Protein AF-0000000075747243 (afdb_homodimer)

Sequence (278 aa):
MHIRANFDRCTGCRLCQFACAERACSGYNPRHSLLRIQNSTEHLYNFPIVCNHCLNAYCQNVCPARAISRDEQTGAVVIDENRCISCGLCAQYCPLGVIIRHPESDKYAKCDLCGGHPLCVQACPTGALEIAYTGGDHAMHIRANFDRCTGCRLCQFACAERACSGYNPRHSLLRIQNSTEHLYNFPIVCNHCLNAYCQNVCPARAISRDEQTGAVVIDENRCISCGLCAQYCPLGVIIRHPESDKYAKCDLCGGHPLCVQACPTGALEIAYTGGDHA

Secondary structure (DSSP, 8-state):
-EEEE-GGG-----HHHHHHHHHHHSS--GGG-SSEEEEETTTTEEEEE-----SS-HHHHT-TT--EEE-TTT--EEE-TTT-----HHHHH-TT---EE-TTT--EE---GGGG--HHHHH-SS--EEEEEEGGGG-/-EEEE-GGG-----HHHHHHHHHHHSS--GGG-SSEEEEETTTTEEEEE-----SS-HHHHT-TT--EEE-TTT--EEE-TTT-----HHHHH-TT---EE-TTT--EE---GGGG--HHHHH-SS--EEEEEEGGGG-

Nearest PDB structures (foldseek):
  8c0z-assembly1_F  TM=9.335E-01  e=2.394E-14  Aromatoleum aromaticum
  6x1o-assembly1_D  TM=8.811E-01  e=5.230E-11  Pyrococcus furiosus COM1
  3egw-assembly1_B  TM=9.090E-01  e=8.996E-06  Escherichia coli K-12
  3ir5-assembly1_B  TM=9.074E-01  e=1.330E-05  Escherichia coli K-12
  2ivf-assembly1_B  TM=7.481E-01  e=1.193E-06  Aromatoleum aromaticum EbN1

InterPro domains:
  IPR017896 4Fe-4S ferredoxin-type, iron-sulphur binding domain [PF13247] (45-131)
  IPR017896 4Fe-4S ferredoxin-type, iron-sulphur binding domain [PS51379] (1-31)
  IPR017896 4Fe-4S ferredoxin-type, iron-sulphur binding domain [PS51379] (41-73)
  IPR017896 4Fe-4S ferredoxin-type, iron-sulphur binding domain [PS51379] (75-104)
  IPR017896 4Fe-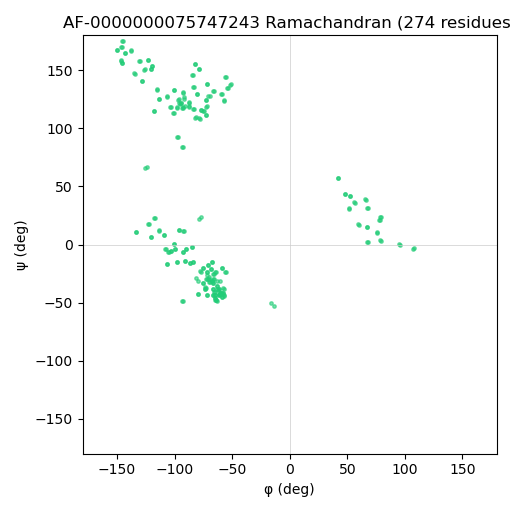4S ferredoxin-type, iron-sulphur binding domain [PS51379] (106-134)
  IPR017900 4Fe-4S ferredoxin, iron-sulphur binding, conserved site [PS00198] (84-95)
  IPR050954 Electron transfer iron-sulfur cluster-binding protein [PTHR43177] (6-132)

Solvent-accessible surface area (backbone atoms only — not comparable to full-atom values): 15293 Å² total; per-residue (Å²): 93,46,71,42,65,39,37,68,45,37,82,67,80,51,49,29,24,30,46,31,2,33,71,71,63,72,38,70,49,47,85,54,21,34,36,47,74,47,74,37,81,91,68,72,41,25,36,64,46,63,62,74,52,48,92,60,37,53,36,42,73,58,34,87,64,64,22,41,46,66,39,87,88,50,54,31,46,32,66,40,67,88,45,47,79,54,80,55,54,34,39,72,56,34,88,81,62,34,45,42,70,36,85,83,81,53,34,59,44,51,48,46,48,62,85,74,59,40,51,32,39,73,49,32,88,66,57,19,36,38,59,26,36,53,64,81,63,76,113,93,46,70,43,64,38,37,67,46,38,81,66,79,53,50,30,25,30,46,30,3,32,72,70,64,71,37,68,49,46,86,54,18,35,36,46,73,47,76,37,80,91,68,72,41,25,36,63,47,63,61,76,52,47,92,62,36,52,35,42,74,56,34,87,64,63,24,41,46,66,39,86,88,48,55,30,47,31,66,40,66,91,46,48,79,53,81,55,52,33,38,73,58,33,86,80,62,36,46,40,67,36,86,85,80,54,34,57,45,51,48,46,50,61,84,73,59,40,50,32,39,72,49,32,89,66,57,19,35,39,60,27,34,54,65,82,62,78,112

Radius of gyration: 19.51 Å; Cα contacts (8 Å, |Δi|>4): 605; chains: 2; bounding box: 38×58×42 Å

Foldseek 3Di:
DDKDFQFVQDPQPLLLLQQQQCVQAVGRPSVSHLKDWDADPVVRIITIQADPLDPPQQLCVVQPLNQWDADPPQRHTFGNQVSFPLPCSSQVPDPSNRWDQHPPSRGIGHDRCVSVPRVSCVRDPRNSMDDDDDPVPPD/DDKDFQFVQDPQPLLLLQQQQCVQAVGRPSVSHLKDWDADPVVRIITIQADPLDPPQQLCVVQPLNQWDADPPQRHTFGNQVSFPLPCRSQVPDPSNRWDQHPPSRGIGHDRCVSVPRRSCVRDPRNSMDDDDDPVPPD

Organism: Desulfohalobium retbaense (strain ATCC 49708 / DSM 5692 / JCM 16813 / HR100) (NCBI:txid485915)

Structure (mmCIF, N/CA/C/O backbone):
data_AF-0000000075747243-model_v1
#
loop_
_entity.id
_entity.type
_entity.pdbx_description
1 polymer '4Fe-4S ferredoxin iron-sulfur binding domain protein'
#
loop_
_atom_site.group_PDB
_atom_site.id
_atom_site.type_symbol
_atom_site.label_atom_id
_atom_site.label_alt_id
_atom_site.label_comp_id
_atom_site.label_asym_id
_atom_site.label_entity_id
_atom_site.label_seq_id
_atom_site.pdbx_PDB_ins_code
_atom_site.Cartn_x
_atom_site.Cartn_y
_atom_site.Cartn_z
_atom_site.occupancy
_atom_site.B_iso_or_equiv
_atom_site.auth_seq_id
_atom_site.auth_comp_id
_atom_site.auth_asym_id
_atom_site.auth_atom_id
_atom_site.pdbx_PDB_model_num
ATOM 1 N N . MET A 1 1 ? -5.988 -11.375 6.055 1 90.75 1 MET A N 1
ATOM 2 C CA . MET A 1 1 ? -4.586 -11.141 6.387 1 90.75 1 MET A CA 1
ATOM 3 C C . MET A 1 1 ? -3.814 -10.648 5.168 1 90.75 1 MET A C 1
ATOM 5 O O . MET A 1 1 ? -4.031 -11.133 4.055 1 90.75 1 MET A O 1
ATOM 9 N N . HIS A 1 2 ? -3 -9.625 5.305 1 94.12 2 HIS A N 1
ATOM 10 C CA . HIS A 1 2 ? -2.135 -9.141 4.234 1 94.12 2 HIS A CA 1
ATOM 11 C C . HIS A 1 2 ? -0.859 -8.523 4.797 1 94.12 2 HIS A C 1
ATOM 13 O O . HIS A 1 2 ? -0.712 -8.383 6.012 1 94.12 2 HIS A O 1
ATOM 19 N N . ILE A 1 3 ? 0.085 -8.305 3.896 1 96.44 3 ILE A N 1
ATOM 20 C CA . ILE A 1 3 ? 1.318 -7.637 4.297 1 96.44 3 ILE A CA 1
ATOM 21 C C . ILE A 1 3 ? 1.208 -6.141 4.016 1 96.44 3 ILE A C 1
ATOM 23 O O . ILE A 1 3 ? 0.861 -5.734 2.904 1 96.44 3 ILE A O 1
ATOM 27 N N . ARG A 1 4 ? 1.368 -5.418 5.02 1 96.44 4 ARG A N 1
ATOM 28 C CA . ARG A 1 4 ? 1.448 -3.969 4.891 1 96.44 4 ARG A CA 1
ATOM 29 C C . ARG A 1 4 ? 2.896 -3.51 4.75 1 96.44 4 ARG A C 1
ATOM 31 O O . ARG A 1 4 ? 3.768 -3.951 5.504 1 96.44 4 ARG A O 1
ATOM 38 N N . ALA A 1 5 ? 3.17 -2.65 3.738 1 96.19 5 ALA A N 1
ATOM 39 C CA . ALA A 1 5 ? 4.492 -2.07 3.533 1 96.19 5 ALA A CA 1
ATOM 40 C C . ALA A 1 5 ? 4.574 -0.665 4.121 1 96.19 5 ALA A C 1
ATOM 42 O O . ALA A 1 5 ? 3.76 0.2 3.787 1 96.19 5 ALA A O 1
ATOM 43 N N . ASN A 1 6 ? 5.43 -0.501 5.059 1 94.69 6 ASN A N 1
ATOM 44 C CA . ASN A 1 6 ? 5.785 0.81 5.59 1 94.69 6 ASN A CA 1
ATOM 45 C C . ASN A 1 6 ? 7.07 1.338 4.957 1 94.69 6 ASN A C 1
ATOM 47 O O . ASN A 1 6 ? 8.164 1.103 5.477 1 94.69 6 ASN A O 1
ATOM 51 N N . PHE A 1 7 ? 6.898 2.078 3.916 1 93.88 7 PHE A N 1
ATOM 52 C CA . PHE A 1 7 ? 8.055 2.479 3.115 1 93.88 7 PHE A CA 1
ATOM 53 C C . PHE A 1 7 ? 8.969 3.406 3.908 1 93.88 7 PHE A C 1
ATOM 55 O O . PHE A 1 7 ? 10.172 3.453 3.662 1 93.88 7 PHE A O 1
ATOM 62 N N . ASP A 1 8 ? 8.453 4.086 4.859 1 93.38 8 ASP A N 1
ATOM 63 C CA . ASP A 1 8 ? 9.227 5.035 5.648 1 93.38 8 ASP A CA 1
ATOM 64 C C . ASP A 1 8 ? 10.273 4.316 6.5 1 93.38 8 ASP A C 1
ATOM 66 O O . ASP A 1 8 ? 11.219 4.938 6.992 1 93.38 8 ASP A O 1
ATOM 70 N N . ARG A 1 9 ? 10.141 2.998 6.648 1 94.62 9 ARG A N 1
ATOM 71 C CA . ARG A 1 9 ? 11.062 2.221 7.469 1 94.62 9 ARG A CA 1
ATOM 72 C C . ARG A 1 9 ? 11.977 1.36 6.605 1 94.62 9 ARG A C 1
ATOM 74 O O . ARG A 1 9 ? 12.891 0.709 7.113 1 94.62 9 ARG A O 1
ATOM 81 N N . CYS A 1 10 ? 11.766 1.373 5.336 1 96.44 10 CYS A N 1
ATOM 82 C CA . CYS A 1 10 ? 12.531 0.515 4.445 1 96.44 10 CYS A CA 1
ATOM 83 C C . CYS A 1 10 ? 13.898 1.129 4.137 1 96.44 10 CYS A C 1
ATOM 85 O O . CYS A 1 10 ? 13.984 2.295 3.75 1 96.44 10 CYS A O 1
ATOM 87 N N . THR A 1 11 ? 14.906 0.376 4.293 1 94.94 11 THR A N 1
ATOM 88 C CA . THR A 1 11 ? 16.25 0.869 4.004 1 94.94 11 THR A CA 1
ATOM 89 C C . THR A 1 11 ? 16.75 0.322 2.672 1 94.94 11 THR A C 1
ATOM 91 O O . THR A 1 11 ? 17.812 0.723 2.191 1 94.94 11 THR A O 1
ATOM 94 N N . GLY A 1 12 ? 16.016 -0.527 2.107 1 95.56 12 GLY A N 1
ATOM 95 C CA . GLY A 1 12 ? 16.438 -1.122 0.85 1 95.56 12 GLY A CA 1
ATOM 96 C C . GLY A 1 12 ? 17.484 -2.211 1.024 1 95.56 12 GLY A C 1
ATOM 97 O O . GLY A 1 12 ? 18.156 -2.598 0.064 1 95.56 12 GLY A O 1
ATOM 98 N N . CYS A 1 13 ? 17.609 -2.797 2.129 1 95.69 13 CYS A N 1
ATOM 99 C CA . CYS A 1 13 ? 18.672 -3.736 2.438 1 95.69 13 CYS A CA 1
ATOM 100 C C . CYS A 1 13 ? 18.438 -5.082 1.764 1 95.69 13 CYS A C 1
ATOM 102 O O . CYS A 1 13 ? 19.344 -5.918 1.693 1 95.69 13 CYS A O 1
ATOM 104 N N . ARG A 1 14 ? 17.188 -5.402 1.363 1 96.94 14 ARG A N 1
ATOM 105 C CA . ARG A 1 14 ? 16.797 -6.531 0.53 1 96.94 14 ARG A CA 1
ATOM 106 C C . ARG A 1 14 ? 16.812 -7.832 1.326 1 96.94 14 ARG A C 1
ATOM 108 O O . ARG A 1 14 ? 16.688 -8.922 0.755 1 96.94 14 ARG A O 1
ATOM 115 N N . LEU A 1 15 ? 16.969 -7.766 2.67 1 97.56 15 LEU A N 1
ATOM 116 C CA . LEU A 1 15 ? 16.906 -8.984 3.467 1 97.56 15 LEU A CA 1
ATOM 117 C C . LEU A 1 15 ? 15.578 -9.711 3.254 1 97.56 15 LEU A C 1
ATOM 119 O O . LEU A 1 15 ? 15.531 -10.945 3.23 1 97.56 15 LEU A O 1
ATOM 123 N N . CYS A 1 16 ? 14.516 -8.953 3.127 1 98.19 16 CYS A N 1
ATOM 124 C CA . CYS A 1 16 ? 13.203 -9.539 2.863 1 98.19 16 CYS A CA 1
ATOM 125 C C . CYS A 1 16 ? 13.211 -10.328 1.561 1 98.19 16 CYS A C 1
ATOM 127 O O . CYS A 1 16 ? 12.68 -11.445 1.5 1 98.19 16 CYS A O 1
ATOM 129 N N . GLN A 1 17 ? 13.852 -9.836 0.485 1 98 17 GLN A N 1
ATOM 130 C CA . GLN A 1 17 ? 13.93 -10.531 -0.795 1 98 17 GLN A CA 1
ATOM 131 C C . GLN A 1 17 ? 14.766 -11.805 -0.676 1 98 17 GLN A C 1
ATOM 133 O O . GLN A 1 17 ? 14.438 -12.828 -1.28 1 98 17 GLN A O 1
ATOM 138 N N . PHE A 1 18 ? 15.836 -11.695 0.114 1 97.69 18 PHE A N 1
ATOM 139 C CA . PHE A 1 18 ? 16.688 -12.867 0.3 1 97.69 18 PHE A CA 1
ATOM 140 C C . PHE A 1 18 ? 15.906 -13.992 0.983 1 97.69 18 PHE A C 1
ATOM 142 O O . PHE A 1 18 ? 15.922 -15.133 0.524 1 97.69 18 PHE A O 1
ATOM 149 N N . ALA A 1 19 ? 15.219 -13.664 2.053 1 97.81 19 ALA A N 1
ATOM 150 C CA . ALA A 1 19 ? 14.445 -14.664 2.781 1 97.81 19 ALA A CA 1
ATOM 151 C C . ALA A 1 19 ? 13.359 -15.273 1.894 1 97.81 19 ALA A C 1
ATOM 153 O O . ALA A 1 19 ? 13.148 -16.484 1.913 1 97.81 19 ALA A O 1
ATOM 154 N N . CYS A 1 20 ? 12.719 -14.469 1.163 1 97.94 20 CYS A N 1
ATOM 155 C CA . CYS A 1 20 ? 11.648 -14.914 0.275 1 97.94 20 CYS A CA 1
ATOM 156 C C . CYS A 1 20 ? 12.195 -15.828 -0.813 1 97.94 20 CYS A C 1
ATOM 158 O O . CYS A 1 20 ? 11.617 -16.891 -1.085 1 97.94 20 CYS A O 1
ATOM 160 N N . ALA A 1 21 ? 13.312 -15.438 -1.453 1 97.12 21 ALA A N 1
ATOM 161 C CA . ALA A 1 21 ? 13.914 -16.234 -2.52 1 97.12 21 ALA A CA 1
ATOM 162 C C . ALA A 1 21 ? 14.344 -17.609 -2.008 1 97.12 21 ALA A C 1
ATOM 164 O O . ALA A 1 21 ? 14.172 -18.609 -2.695 1 97.12 21 ALA A O 1
ATOM 165 N N . GLU A 1 22 ? 14.938 -17.531 -0.846 1 95.5 22 GLU A N 1
ATOM 166 C CA . GLU A 1 22 ? 15.383 -18.797 -0.271 1 95.5 22 GLU A CA 1
ATOM 167 C C . GLU A 1 22 ? 14.219 -19.781 -0.118 1 95.5 22 GLU A C 1
ATOM 169 O O . GLU A 1 22 ? 14.344 -20.969 -0.434 1 95.5 22 GLU A O 1
ATOM 174 N N . ARG A 1 23 ? 13.094 -19.312 0.348 1 94.25 23 ARG A N 1
ATOM 175 C CA . ARG A 1 23 ? 11.93 -20.172 0.53 1 94.25 23 ARG A CA 1
ATOM 176 C C . ARG A 1 23 ? 11.312 -20.562 -0.81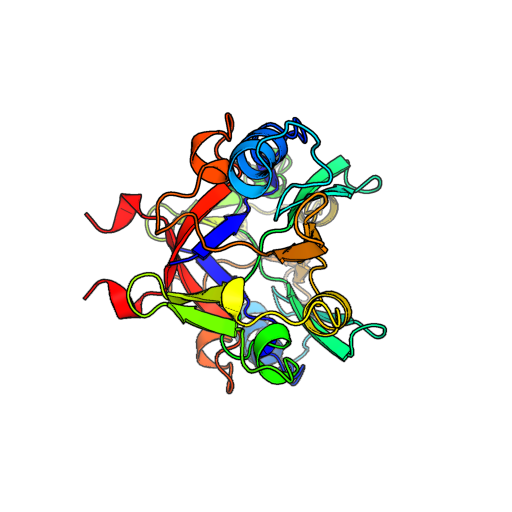2 1 94.25 23 ARG A C 1
ATOM 178 O O . ARG A 1 23 ? 10.961 -21.719 -1.035 1 94.25 23 ARG A O 1
ATOM 185 N N . ALA A 1 24 ? 11.195 -19.625 -1.707 1 92.5 24 ALA A N 1
ATOM 186 C CA . ALA A 1 24 ? 10.461 -19.797 -2.957 1 92.5 24 ALA A CA 1
ATOM 187 C C . ALA A 1 24 ? 11.242 -20.672 -3.939 1 92.5 24 ALA A C 1
ATOM 189 O O . ALA A 1 24 ? 10.664 -21.484 -4.656 1 92.5 24 ALA A O 1
ATOM 190 N N . CYS A 1 25 ? 12.562 -20.516 -3.984 1 88.62 25 CYS A N 1
ATOM 191 C CA . CYS A 1 25 ? 13.336 -21.188 -5.023 1 88.62 25 CYS A CA 1
ATOM 192 C C . CYS A 1 25 ? 14.57 -21.859 -4.43 1 88.62 25 CYS A C 1
ATOM 194 O O . CYS A 1 25 ? 15.43 -22.344 -5.168 1 88.62 25 CYS A O 1
ATOM 196 N N . SER A 1 26 ? 14.68 -21.953 -3.189 1 85.69 26 SER A N 1
ATOM 197 C CA . SER A 1 26 ? 15.828 -22.578 -2.543 1 85.69 26 SER A CA 1
ATOM 198 C C . SER A 1 26 ? 17.125 -21.92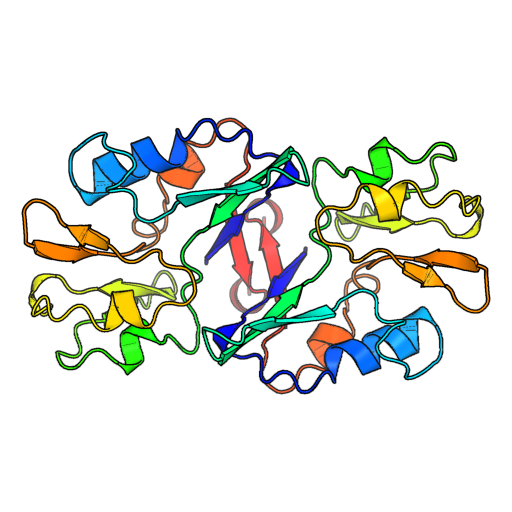2 -2.98 1 85.69 26 SER A C 1
ATOM 200 O O . SER A 1 26 ? 18.125 -22.594 -3.252 1 85.69 26 SER A O 1
ATOM 202 N N . GLY A 1 27 ? 17.188 -20.625 -3.189 1 86.88 27 GLY A N 1
ATOM 203 C CA . GLY A 1 27 ? 18.344 -19.828 -3.547 1 86.88 27 GLY A CA 1
ATOM 204 C C . GLY A 1 27 ? 18.312 -18.438 -2.924 1 86.88 27 GLY A C 1
ATOM 205 O O . GLY A 1 27 ? 17.359 -18.078 -2.248 1 86.88 27 GLY A O 1
ATOM 206 N N . TYR A 1 28 ? 19.406 -17.719 -3.148 1 86.5 28 TYR A N 1
ATOM 207 C CA . TYR A 1 28 ? 19.547 -16.422 -2.492 1 86.5 28 TYR A CA 1
ATOM 208 C C . TYR A 1 28 ? 19.516 -15.289 -3.512 1 86.5 28 TYR A C 1
ATOM 210 O O . TYR A 1 28 ? 19.922 -14.156 -3.203 1 86.5 28 TYR A O 1
ATOM 218 N N . ASN A 1 29 ? 19.12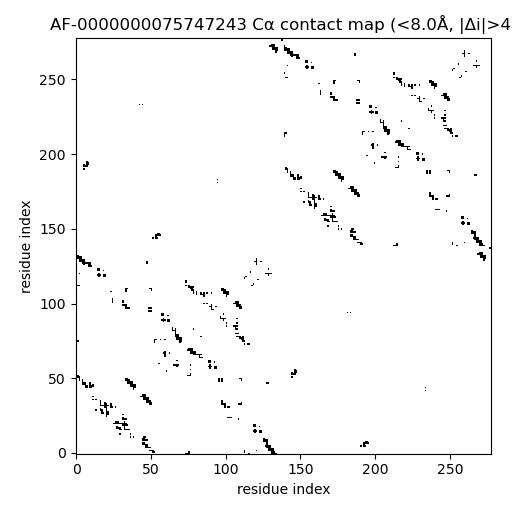5 -15.703 -4.691 1 91.56 29 ASN A N 1
ATOM 219 C CA . ASN A 1 29 ? 19.016 -14.672 -5.715 1 91.56 29 ASN A CA 1
ATOM 220 C C . ASN A 1 29 ? 17.766 -13.812 -5.512 1 91.56 29 ASN A C 1
ATOM 222 O O . ASN A 1 29 ? 16.641 -14.305 -5.645 1 91.56 29 ASN A O 1
ATOM 226 N N . PRO A 1 30 ? 17.938 -12.531 -5.219 1 91.31 30 PRO A N 1
ATOM 227 C CA . PRO A 1 30 ? 16.797 -11.656 -4.953 1 91.31 30 PRO A CA 1
ATOM 228 C C . PRO A 1 30 ? 15.82 -11.586 -6.125 1 91.31 30 PRO A C 1
ATOM 230 O O . PRO A 1 30 ? 14.641 -11.273 -5.938 1 91.31 30 PRO A O 1
ATOM 233 N N . ARG A 1 31 ? 16.281 -11.93 -7.262 1 90.56 31 ARG A N 1
ATOM 234 C CA . ARG A 1 31 ? 15.414 -11.898 -8.438 1 90.56 31 ARG A CA 1
ATOM 235 C C . ARG A 1 31 ? 14.375 -13.008 -8.391 1 90.56 31 ARG A C 1
ATOM 237 O O . ARG A 1 31 ? 13.398 -12.984 -9.141 1 90.56 31 ARG A O 1
ATOM 244 N N . HIS A 1 32 ? 14.656 -13.992 -7.535 1 94.12 32 HIS A N 1
ATOM 245 C CA . HIS A 1 32 ? 13.711 -15.102 -7.41 1 94.12 32 HIS A CA 1
ATOM 246 C C . HIS A 1 32 ? 12.766 -14.891 -6.23 1 94.12 32 HIS A C 1
ATOM 248 O O . HIS A 1 32 ? 12.055 -15.812 -5.828 1 94.12 32 HIS A O 1
ATOM 254 N N . SER A 1 33 ? 12.789 -13.641 -5.699 1 97 33 SER A N 1
ATOM 255 C CA . SER A 1 33 ? 11.867 -13.289 -4.621 1 97 33 SER A CA 1
ATOM 256 C C . SER A 1 33 ? 10.469 -12.992 -5.164 1 97 33 SER A C 1
ATOM 258 O O . SER A 1 33 ? 10.312 -12.633 -6.336 1 97 33 SER A O 1
ATOM 260 N N . LEU A 1 34 ? 9.461 -13.242 -4.328 1 97.75 34 LEU A N 1
ATOM 261 C CA . LEU A 1 34 ? 8.07 -13 -4.711 1 97.75 34 LEU A CA 1
ATOM 262 C C . LEU A 1 34 ? 7.629 -11.602 -4.293 1 97.75 34 LEU A C 1
ATOM 264 O O . LEU A 1 34 ? 6.434 -11.305 -4.25 1 97.75 34 LEU A O 1
ATOM 268 N N . LEU A 1 35 ? 8.539 -10.719 -3.881 1 98.25 35 LEU A N 1
ATOM 269 C CA . LEU A 1 35 ? 8.391 -9.281 -3.66 1 98.25 35 LEU A CA 1
ATOM 270 C C . LEU A 1 35 ? 9.602 -8.523 -4.191 1 98.25 35 LEU A C 1
ATOM 272 O O . LEU A 1 35 ? 10.617 -9.133 -4.523 1 98.25 35 LEU A O 1
ATOM 276 N N . ARG A 1 36 ? 9.453 -7.176 -4.293 1 97.19 36 ARG A N 1
ATOM 277 C CA . ARG A 1 36 ? 10.586 -6.379 -4.766 1 97.19 36 ARG A CA 1
ATOM 278 C C . ARG A 1 36 ? 10.625 -5.02 -4.074 1 97.19 36 ARG A C 1
ATOM 280 O O . ARG A 1 36 ? 9.617 -4.566 -3.527 1 97.19 36 ARG A O 1
ATOM 287 N N . ILE A 1 37 ? 11.805 -4.516 -4.082 1 96.62 37 ILE A N 1
ATOM 288 C CA . ILE A 1 37 ? 11.992 -3.16 -3.57 1 96.62 37 ILE A CA 1
ATOM 289 C C . ILE A 1 37 ? 12.156 -2.188 -4.734 1 96.62 37 ILE A C 1
ATOM 291 O O . ILE A 1 37 ? 13.031 -2.377 -5.59 1 96.62 37 ILE A O 1
ATOM 295 N N . GLN A 1 38 ? 11.211 -1.256 -4.789 1 94.31 38 GLN A N 1
ATOM 296 C CA . GLN A 1 38 ? 11.336 -0.195 -5.781 1 94.31 38 GLN A CA 1
ATOM 297 C C . GLN A 1 38 ? 12.039 1.026 -5.203 1 94.31 38 GLN A C 1
ATOM 299 O O . GLN A 1 38 ? 11.57 1.619 -4.23 1 94.31 38 GLN A O 1
ATOM 304 N N . ASN A 1 39 ? 13.133 1.316 -5.766 1 90 39 ASN A N 1
ATOM 305 C CA . ASN A 1 39 ? 13.906 2.471 -5.328 1 90 39 ASN A CA 1
ATOM 306 C C . ASN A 1 39 ? 13.469 3.748 -6.035 1 90 39 ASN A C 1
ATOM 308 O O . ASN A 1 39 ? 13.219 3.738 -7.238 1 90 39 ASN A O 1
ATOM 312 N N . SER A 1 40 ? 13.055 4.738 -5.203 1 82.31 40 SER A N 1
ATOM 313 C CA . SER A 1 40 ? 12.75 6.039 -5.793 1 82.31 40 SER A CA 1
ATOM 314 C C . SER A 1 40 ? 13.953 6.98 -5.695 1 82.31 40 SER A C 1
ATOM 316 O O . SER A 1 40 ? 14.469 7.227 -4.605 1 82.31 40 SER A O 1
ATOM 318 N N . THR A 1 41 ? 14.453 7.457 -6.852 1 71 41 THR A N 1
ATOM 319 C CA . THR A 1 41 ? 15.57 8.398 -6.875 1 71 41 THR A CA 1
ATOM 320 C C . THR A 1 41 ? 15.117 9.781 -6.418 1 71 41 THR A C 1
ATOM 322 O O . THR A 1 41 ? 15.844 10.484 -5.711 1 71 41 THR A O 1
ATOM 325 N N . GLU A 1 42 ? 13.953 10.117 -6.797 1 70 42 GLU A N 1
ATOM 326 C CA . GLU A 1 42 ? 13.461 11.469 -6.562 1 70 42 GLU A CA 1
ATOM 327 C C . GLU A 1 42 ? 13.195 11.711 -5.078 1 70 42 GLU A C 1
ATOM 329 O O . GLU A 1 42 ? 13.469 12.797 -4.562 1 70 42 GLU A O 1
ATOM 334 N N . HIS A 1 43 ? 12.844 10.633 -4.406 1 68.81 43 HIS A N 1
ATOM 335 C CA . HIS A 1 43 ? 12.422 10.867 -3.029 1 68.81 43 HIS A CA 1
ATOM 336 C C . HIS A 1 43 ? 13.305 10.102 -2.045 1 68.81 43 HIS A C 1
ATOM 338 O O . HIS A 1 43 ? 13.078 10.156 -0.834 1 68.81 43 HIS A O 1
ATOM 344 N N . LEU A 1 44 ? 14.336 9.492 -2.59 1 77.06 44 LEU A N 1
ATOM 345 C CA . LEU A 1 44 ? 15.32 8.766 -1.795 1 77.06 44 LEU A CA 1
ATOM 346 C C . LEU A 1 44 ? 14.641 7.773 -0.858 1 77.06 44 LEU A C 1
ATOM 348 O O . LEU A 1 44 ? 15.008 7.676 0.316 1 77.06 44 LEU A O 1
ATOM 352 N N . TYR A 1 45 ? 13.555 7.285 -1.278 1 86.06 45 TYR A N 1
ATOM 353 C CA . TYR A 1 45 ? 12.945 6.262 -0.438 1 86.06 45 TYR A CA 1
ATOM 354 C C . TYR A 1 45 ? 12.82 4.941 -1.19 1 86.06 45 TYR A C 1
ATOM 356 O O . TYR A 1 45 ? 12.977 4.902 -2.414 1 86.06 45 TYR A O 1
ATOM 364 N N . ASN A 1 46 ? 12.805 3.842 -0.421 1 93.62 46 ASN A N 1
ATOM 365 C CA . ASN A 1 46 ? 12.562 2.486 -0.903 1 93.62 46 ASN A CA 1
ATOM 366 C C . ASN A 1 46 ? 11.133 2.043 -0.628 1 93.62 46 ASN A C 1
ATOM 368 O O . ASN A 1 46 ? 10.578 2.33 0.437 1 93.62 46 ASN A O 1
ATOM 372 N N . PHE A 1 47 ? 10.578 1.5 -1.644 1 94.25 47 PHE A N 1
ATOM 373 C CA . PHE A 1 47 ? 9.203 1.021 -1.503 1 94.25 47 PHE A CA 1
ATOM 374 C C . PHE A 1 47 ? 9.133 -0.484 -1.729 1 94.25 47 PHE A C 1
ATOM 376 O O . PHE A 1 47 ? 9.32 -0.959 -2.85 1 94.25 47 PHE A O 1
ATOM 383 N N . PRO A 1 48 ? 8.766 -1.219 -0.66 1 96.88 48 PRO A N 1
ATOM 384 C CA . PRO A 1 48 ? 8.516 -2.643 -0.888 1 96.88 48 PRO A CA 1
ATOM 385 C C . PRO A 1 48 ? 7.211 -2.898 -1.638 1 96.88 48 PRO A C 1
ATOM 387 O O . PRO A 1 48 ? 6.16 -2.375 -1.253 1 96.88 48 PRO A O 1
ATOM 390 N N . ILE A 1 49 ? 7.277 -3.58 -2.719 1 97.31 49 ILE A N 1
ATOM 391 C CA . ILE A 1 49 ? 6.105 -4.008 -3.479 1 97.31 49 ILE A CA 1
ATOM 392 C C . ILE A 1 49 ? 5.805 -5.473 -3.182 1 97.31 49 ILE A C 1
ATOM 394 O O . ILE A 1 49 ? 6.613 -6.355 -3.482 1 97.31 49 ILE A O 1
ATOM 398 N N . VAL A 1 50 ? 4.703 -5.68 -2.545 1 98.06 50 VAL A N 1
ATOM 399 C CA . VAL A 1 50 ? 4.277 -7.02 -2.154 1 98.06 50 VAL A CA 1
ATOM 400 C C . VAL A 1 50 ? 2.926 -7.336 -2.789 1 98.06 50 VAL A C 1
ATOM 402 O O . VAL A 1 50 ? 2.168 -6.43 -3.141 1 98.06 50 VAL A O 1
ATOM 405 N N . CYS A 1 51 ? 2.709 -8.617 -3.021 1 98.12 51 CYS A N 1
ATOM 406 C CA . CYS A 1 51 ? 1.414 -9.047 -3.537 1 98.12 51 CYS A CA 1
ATOM 407 C C . CYS A 1 51 ? 0.278 -8.492 -2.684 1 98.12 51 CYS A C 1
ATOM 409 O O . CYS A 1 51 ? 0.36 -8.5 -1.454 1 98.12 51 CYS A O 1
ATOM 411 N N . ASN A 1 52 ? -0.73 -8.047 -3.332 1 95.75 52 ASN A N 1
ATOM 412 C CA . ASN A 1 52 ? -1.878 -7.449 -2.656 1 95.75 52 ASN A CA 1
ATOM 413 C C . ASN A 1 52 ? -2.967 -8.484 -2.383 1 95.75 52 ASN A C 1
ATOM 415 O O . ASN A 1 52 ? -3.945 -8.188 -1.69 1 95.75 52 ASN A O 1
ATOM 419 N N . HIS A 1 53 ? -2.805 -9.672 -2.871 1 97.19 53 HIS A N 1
ATOM 420 C CA . HIS A 1 53 ? -3.855 -10.68 -2.762 1 97.19 53 HIS A CA 1
ATOM 421 C C . HIS A 1 53 ? -5.227 -10.078 -3.043 1 97.19 53 HIS A C 1
ATOM 423 O O . HIS A 1 53 ? -6.152 -10.227 -2.238 1 97.19 53 HIS A O 1
ATOM 429 N N . CYS A 1 54 ? -5.328 -9.5 -4.211 1 95.5 54 CYS A N 1
ATOM 430 C CA . CYS A 1 54 ? -6.477 -8.695 -4.609 1 95.5 54 CYS A CA 1
ATOM 431 C C . CYS A 1 54 ? -7.773 -9.484 -4.477 1 95.5 54 CYS A C 1
ATOM 433 O O . CYS A 1 54 ? -7.797 -10.688 -4.719 1 95.5 54 CYS A O 1
ATOM 435 N N . LEU A 1 55 ? -8.852 -8.758 -4.07 1 91.88 55 LEU A N 1
ATOM 436 C CA . LEU A 1 55 ? -10.172 -9.383 -4.051 1 91.88 55 LEU A CA 1
ATOM 437 C C . LEU A 1 55 ? -10.617 -9.758 -5.461 1 91.88 55 LEU A C 1
ATOM 439 O O . LEU A 1 55 ? -11.148 -10.844 -5.684 1 91.88 55 LEU A O 1
ATOM 443 N N . ASN A 1 56 ? -10.477 -8.836 -6.371 1 93.19 56 ASN A N 1
ATOM 444 C CA . ASN A 1 56 ? -10.578 -9.125 -7.801 1 93.19 56 ASN A CA 1
ATOM 445 C C . ASN A 1 56 ? -9.211 -9.414 -8.406 1 93.19 56 ASN A C 1
ATOM 447 O O . ASN A 1 56 ? -8.609 -8.547 -9.039 1 93.19 56 ASN A O 1
ATOM 451 N N . ALA A 1 57 ? -8.766 -10.656 -8.281 1 96.38 57 ALA A N 1
ATOM 452 C CA . ALA A 1 57 ? -7.398 -11.023 -8.633 1 96.38 57 ALA A CA 1
ATOM 453 C C . ALA A 1 57 ? -7.266 -11.25 -10.141 1 96.38 57 ALA A C 1
ATOM 455 O O . ALA A 1 57 ? -7.73 -12.273 -10.664 1 96.38 57 ALA A O 1
ATOM 456 N N . TYR A 1 58 ? -6.582 -10.352 -10.836 1 95.12 58 TYR A N 1
ATOM 457 C CA . TYR A 1 58 ? -6.375 -10.453 -12.281 1 95.12 58 TYR A CA 1
ATOM 458 C C . TYR A 1 58 ? -5.68 -11.766 -12.633 1 95.12 58 TYR A C 1
ATOM 460 O O . TYR A 1 58 ? -6.059 -12.438 -13.594 1 95.12 58 TYR A O 1
ATOM 468 N N . CYS A 1 59 ? -4.688 -12.102 -11.805 1 98 59 CYS A N 1
ATOM 469 C CA . CYS A 1 59 ? -3.928 -13.312 -12.062 1 98 59 CYS A CA 1
ATOM 470 C C . CYS A 1 59 ? -4.832 -14.539 -12.031 1 98 59 CYS A C 1
ATOM 472 O O . CYS A 1 59 ? -4.68 -15.453 -12.852 1 98 59 CYS A O 1
ATOM 474 N N . GLN A 1 60 ? -5.719 -14.602 -11.125 1 98.31 60 GLN A N 1
ATOM 475 C CA . GLN A 1 60 ? -6.672 -15.703 -11.047 1 98.31 60 GLN A CA 1
ATOM 476 C C . GLN A 1 60 ? -7.621 -15.695 -12.242 1 98.31 60 GLN A C 1
ATOM 478 O O . GLN A 1 60 ? -7.867 -16.734 -12.852 1 98.31 60 GLN A O 1
ATOM 483 N N . ASN A 1 61 ? -8.109 -14.484 -12.594 1 97.56 61 ASN A N 1
ATOM 484 C CA . ASN A 1 61 ? -9.125 -14.336 -13.625 1 97.56 61 ASN A CA 1
ATOM 485 C C . ASN A 1 61 ? -8.602 -14.75 -14.992 1 97.56 61 ASN A C 1
ATOM 487 O O . ASN A 1 61 ? -9.352 -15.281 -15.82 1 97.56 61 ASN A O 1
ATOM 491 N N . VAL A 1 62 ? -7.328 -14.594 -15.211 1 98.12 62 VAL A N 1
ATOM 492 C CA . VAL A 1 62 ? -6.816 -14.789 -16.562 1 98.12 62 VAL A CA 1
ATOM 493 C C . VAL A 1 62 ? -6.191 -16.172 -16.688 1 98.12 62 VAL A C 1
ATOM 495 O O . VAL A 1 62 ? -5.73 -16.562 -17.766 1 98.12 62 VAL A O 1
ATOM 498 N N . CYS A 1 63 ? -6.133 -16.922 -15.617 1 98.62 63 CYS A N 1
ATOM 499 C CA . CYS A 1 63 ? -5.461 -18.219 -15.641 1 98.62 63 CYS A CA 1
ATOM 500 C C . CYS A 1 63 ? -6.289 -19.25 -16.406 1 98.62 63 CYS A C 1
ATOM 502 O O . CYS A 1 63 ? -7.344 -19.672 -15.938 1 98.62 63 CYS A O 1
ATOM 504 N N . PRO A 1 64 ? -5.816 -19.672 -17.547 1 98.56 64 PRO A N 1
ATOM 505 C CA . PRO A 1 64 ? -6.613 -20.609 -18.328 1 98.56 64 PRO A CA 1
ATOM 506 C C . PRO A 1 64 ? -6.66 -22 -17.703 1 98.56 64 PRO A C 1
ATOM 508 O O . PRO A 1 64 ? -7.586 -22.781 -17.969 1 98.56 64 PRO A O 1
ATOM 511 N N . ALA A 1 65 ? -5.656 -22.406 -16.922 1 98.56 65 ALA A N 1
ATOM 512 C CA . ALA A 1 65 ? -5.578 -23.719 -16.297 1 98.56 65 ALA A CA 1
ATOM 513 C C . ALA A 1 65 ? -6.328 -23.75 -14.977 1 98.56 65 ALA A C 1
ATOM 515 O O . ALA A 1 65 ? -6.363 -24.781 -14.289 1 98.56 65 ALA A O 1
ATOM 516 N N . ARG A 1 66 ? -6.898 -22.578 -14.555 1 98.56 66 ARG A N 1
ATOM 517 C CA . ARG A 1 66 ? -7.578 -22.453 -13.266 1 98.56 66 ARG A CA 1
ATOM 518 C C . ARG A 1 66 ? -6.684 -22.938 -12.125 1 98.56 66 ARG A C 1
ATOM 520 O O . ARG A 1 66 ? -7.133 -23.688 -11.25 1 98.56 66 ARG A O 1
ATOM 527 N N . ALA A 1 67 ? -5.418 -22.562 -12.227 1 98.75 67 ALA A N 1
ATOM 528 C CA . ALA A 1 67 ? -4.414 -23.016 -11.258 1 98.75 67 ALA A CA 1
ATOM 529 C C . ALA A 1 67 ? -4.32 -22.047 -10.086 1 98.75 67 ALA A C 1
ATOM 531 O O . ALA A 1 67 ? -3.541 -22.266 -9.148 1 98.75 67 ALA A O 1
ATOM 532 N N . ILE A 1 68 ? -5.02 -20.922 -10.055 1 98.81 68 ILE A N 1
ATOM 533 C CA . ILE A 1 68 ? -4.934 -19.891 -9.031 1 98.81 68 ILE A CA 1
ATOM 534 C C . ILE A 1 68 ? -6.25 -19.828 -8.258 1 98.81 68 ILE A C 1
ATOM 536 O O . ILE A 1 68 ? -7.328 -19.781 -8.852 1 98.81 68 ILE A O 1
ATOM 540 N N . 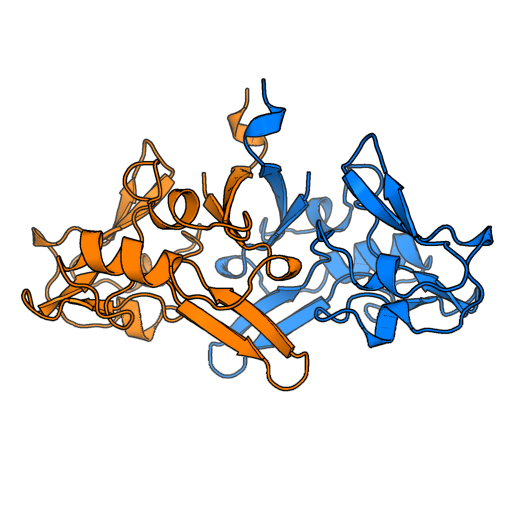SER A 1 69 ? -6.137 -19.953 -6.984 1 98.5 69 SER A N 1
ATOM 541 C CA . SER A 1 69 ? -7.312 -19.922 -6.117 1 98.5 69 SER A CA 1
ATOM 542 C C . SER A 1 69 ? -7.02 -19.203 -4.805 1 98.5 69 SER A C 1
ATOM 544 O O . SER A 1 69 ? -5.863 -18.922 -4.492 1 98.5 69 SER A O 1
ATOM 546 N N . ARG A 1 70 ? -8.008 -18.844 -4.078 1 97.38 70 ARG A N 1
ATOM 547 C CA . ARG A 1 70 ? -7.871 -18.188 -2.783 1 97.38 70 ARG A CA 1
ATOM 548 C C . ARG A 1 70 ? -7.848 -19.219 -1.653 1 97.38 70 ARG A C 1
ATOM 550 O O . ARG A 1 70 ? -8.719 -20.094 -1.579 1 97.38 70 ARG A O 1
ATOM 557 N N . ASP A 1 71 ? -6.832 -19.141 -0.834 1 95.88 71 ASP A N 1
ATOM 558 C CA . ASP A 1 71 ? -6.746 -19.984 0.356 1 95.88 71 ASP A CA 1
ATOM 559 C C . ASP A 1 71 ? -7.773 -19.562 1.403 1 95.88 71 ASP A C 1
ATOM 561 O O . ASP A 1 71 ? -7.824 -18.391 1.795 1 95.88 71 ASP A O 1
ATOM 565 N N . GLU A 1 72 ? -8.586 -20.469 1.921 1 91.94 72 GLU A N 1
ATOM 566 C CA . GLU A 1 72 ? -9.695 -20.156 2.816 1 91.94 72 GLU A CA 1
ATOM 567 C C . GLU A 1 72 ? -9.188 -19.75 4.195 1 91.94 72 GLU A C 1
ATOM 569 O O . GLU A 1 72 ? -9.836 -18.969 4.895 1 91.94 72 GLU A O 1
ATOM 574 N N . GLN A 1 73 ? -8.055 -20.266 4.59 1 90.62 73 GLN A N 1
ATOM 575 C CA . GLN A 1 73 ? -7.547 -20 5.934 1 90.62 73 GLN A CA 1
ATOM 576 C C . GLN A 1 73 ? -6.875 -18.641 6.012 1 90.62 73 GLN A C 1
ATOM 578 O O . GLN A 1 73 ? -7.137 -17.859 6.938 1 90.62 73 GLN A O 1
ATOM 583 N N . THR A 1 74 ? -6.094 -18.25 5.047 1 91 74 THR A N 1
ATOM 584 C CA . THR A 1 74 ? -5.293 -17.031 5.125 1 91 74 THR A CA 1
ATOM 585 C C . THR A 1 74 ? -5.883 -15.945 4.238 1 91 74 THR A C 1
ATOM 587 O O . THR A 1 74 ? -5.543 -14.766 4.387 1 91 74 THR A O 1
ATOM 590 N N . GLY A 1 75 ? -6.789 -16.328 3.283 1 93.38 75 GLY A N 1
ATOM 591 C CA . GLY A 1 75 ? -7.289 -15.375 2.309 1 93.38 75 GLY A CA 1
ATOM 592 C C . GLY A 1 75 ? -6.312 -15.109 1.178 1 93.38 75 GLY A C 1
ATOM 593 O O . GLY A 1 75 ? -6.602 -14.32 0.274 1 93.38 75 GLY A O 1
ATOM 594 N N . ALA A 1 76 ? -5.172 -15.781 1.126 1 97.25 76 ALA A N 1
ATOM 595 C CA . ALA A 1 76 ? -4.145 -15.578 0.107 1 97.25 76 ALA A CA 1
ATOM 596 C C . ALA A 1 76 ? -4.594 -16.125 -1.242 1 97.25 76 ALA A C 1
ATOM 598 O O . ALA A 1 76 ? -5.23 -17.188 -1.307 1 97.25 76 ALA A O 1
ATOM 599 N N . VAL A 1 77 ? -4.324 -15.406 -2.312 1 98.31 77 VAL A N 1
ATOM 600 C CA . VAL A 1 77 ? -4.457 -15.922 -3.672 1 98.31 77 VAL A CA 1
ATOM 601 C C . VAL A 1 77 ? -3.199 -16.688 -4.059 1 98.31 77 VAL A C 1
ATOM 603 O O . VAL A 1 77 ? -2.107 -16.125 -4.129 1 98.31 77 VAL A O 1
ATOM 606 N N . VAL A 1 78 ? -3.355 -18 -4.309 1 98.5 78 VAL A N 1
ATOM 607 C CA . VAL A 1 78 ? -2.186 -18.859 -4.41 1 98.5 78 VAL A CA 1
ATOM 608 C C . VAL A 1 78 ? -2.217 -19.625 -5.738 1 98.5 78 VAL A C 1
ATOM 610 O O . VAL A 1 78 ? -3.291 -19.922 -6.262 1 98.5 78 VAL A O 1
ATOM 613 N N . ILE A 1 79 ? -1.021 -19.938 -6.242 1 98.44 79 ILE A N 1
ATOM 614 C CA . ILE A 1 79 ? -0.873 -20.734 -7.453 1 98.44 79 ILE A CA 1
ATOM 615 C C . ILE A 1 79 ? -0.64 -22.203 -7.074 1 98.44 79 ILE A C 1
ATOM 617 O O . ILE A 1 79 ? 0.227 -22.516 -6.254 1 98.44 79 ILE A O 1
ATOM 621 N N . ASP A 1 80 ? -1.489 -23.094 -7.609 1 97.88 80 ASP A N 1
ATOM 622 C CA . ASP A 1 80 ? -1.226 -24.531 -7.562 1 97.88 80 ASP A CA 1
ATOM 623 C C . ASP A 1 80 ? -0.216 -24.938 -8.633 1 97.88 80 ASP A C 1
ATOM 625 O O . ASP A 1 80 ? -0.555 -25.016 -9.812 1 97.88 80 ASP A O 1
ATOM 629 N N . GLU A 1 81 ? 0.934 -25.266 -8.148 1 95.81 81 GLU A N 1
ATOM 630 C CA . GLU A 1 81 ? 2.031 -25.547 -9.062 1 95.81 81 GLU A CA 1
ATOM 631 C C . GLU A 1 81 ? 1.708 -26.766 -9.945 1 95.81 81 GLU A C 1
ATOM 633 O O . GLU A 1 81 ? 2.137 -26.828 -11.094 1 95.81 81 GLU A O 1
ATOM 638 N N . ASN A 1 82 ? 0.975 -27.688 -9.484 1 96.94 82 ASN A N 1
ATOM 639 C CA . ASN A 1 82 ? 0.662 -28.891 -10.227 1 96.94 82 ASN A CA 1
ATOM 640 C C . ASN A 1 82 ? -0.3 -28.609 -11.383 1 96.94 82 ASN A C 1
ATOM 642 O O . ASN A 1 82 ? -0.333 -29.359 -12.367 1 96.94 82 ASN A O 1
ATOM 646 N N . ARG A 1 83 ? -1.046 -27.547 -11.258 1 98.12 83 ARG A N 1
ATOM 647 C CA . ARG A 1 83 ? -2.023 -27.188 -12.273 1 98.12 83 ARG A CA 1
ATOM 648 C C . ARG A 1 83 ? -1.466 -26.125 -13.219 1 98.12 83 ARG A C 1
ATOM 650 O O . ARG A 1 83 ? -2.021 -25.891 -14.289 1 98.12 83 ARG A O 1
ATOM 657 N N . CYS A 1 84 ? -0.423 -25.516 -12.836 1 98.31 84 CYS A N 1
ATOM 658 C CA . CYS A 1 84 ? 0.177 -24.453 -13.633 1 98.31 84 CYS A CA 1
ATOM 659 C C . CYS A 1 84 ? 0.731 -25 -14.945 1 98.31 84 CYS A C 1
ATOM 661 O O . CYS A 1 84 ? 1.489 -25.969 -14.945 1 98.31 84 CYS A O 1
ATOM 663 N N . ILE A 1 85 ? 0.406 -24.328 -16.094 1 98.25 85 ILE A N 1
ATOM 664 C CA . ILE A 1 85 ? 0.875 -24.812 -17.391 1 98.25 85 ILE A CA 1
ATOM 665 C C . ILE A 1 85 ? 1.947 -23.875 -17.938 1 98.25 85 ILE A C 1
ATOM 667 O O . ILE A 1 85 ? 2.262 -23.891 -19.125 1 98.25 85 ILE A O 1
ATOM 671 N N . SER A 1 86 ? 2.406 -22.938 -17.188 1 98.12 86 SER A N 1
ATOM 672 C CA . SER A 1 86 ? 3.551 -22.062 -17.453 1 98.12 86 SER A CA 1
ATOM 673 C C . SER A 1 86 ? 3.273 -21.125 -18.625 1 98.12 86 SER A C 1
ATOM 675 O O . SER A 1 86 ? 4.18 -20.812 -19.406 1 98.12 86 SER A O 1
ATOM 677 N N . CYS A 1 87 ? 1.989 -20.703 -18.859 1 98.06 87 CYS A N 1
ATOM 678 C CA . CYS A 1 87 ? 1.655 -19.844 -19.984 1 98.06 87 CYS A CA 1
ATOM 679 C C . CYS A 1 87 ? 2.105 -18.406 -19.719 1 98.06 87 CYS A C 1
ATOM 681 O O . CYS A 1 87 ? 2.375 -17.656 -20.656 1 98.06 87 CYS A O 1
ATOM 683 N N . GLY A 1 88 ? 2.078 -17.922 -18.422 1 98.12 88 GLY A N 1
ATOM 684 C CA . GLY A 1 88 ? 2.654 -16.641 -18.078 1 98.12 88 GLY A CA 1
ATOM 685 C C . GLY A 1 88 ? 1.635 -15.508 -18.078 1 98.12 88 GLY A C 1
ATOM 686 O O . GLY A 1 88 ? 1.956 -14.375 -17.719 1 98.12 88 GLY A O 1
ATOM 687 N N . LEU A 1 89 ? 0.385 -15.734 -18.359 1 98.31 89 LEU A N 1
ATOM 688 C CA . LEU A 1 89 ? -0.629 -14.688 -18.406 1 98.31 89 LEU A CA 1
ATOM 689 C C . LEU A 1 89 ? -0.778 -14.016 -17.062 1 98.31 89 LEU A C 1
ATOM 691 O O . LEU A 1 89 ? -0.946 -12.797 -16.984 1 98.31 89 LEU A O 1
ATOM 695 N N . CYS A 1 90 ? -0.692 -14.844 -16 1 98.31 90 CYS A N 1
ATOM 696 C CA . CYS A 1 90 ? -0.836 -14.289 -14.656 1 98.31 90 CYS A CA 1
ATOM 697 C C . CYS A 1 90 ? 0.218 -13.227 -14.391 1 98.31 90 CYS A C 1
ATOM 699 O O . CYS A 1 90 ? -0.094 -12.156 -13.859 1 98.31 90 CYS A O 1
ATOM 701 N N . ALA A 1 91 ? 1.459 -13.469 -14.734 1 97.94 91 ALA A N 1
ATOM 702 C CA . ALA A 1 91 ? 2.543 -12.508 -14.555 1 97.94 91 ALA A CA 1
ATOM 703 C C . ALA A 1 91 ? 2.334 -11.273 -15.43 1 97.94 91 ALA A C 1
ATOM 705 O O . ALA A 1 91 ? 2.578 -10.148 -15 1 97.94 91 ALA A O 1
ATOM 706 N N . GLN A 1 92 ? 1.904 -11.492 -16.625 1 96.56 92 GLN A N 1
ATOM 707 C CA . GLN A 1 92 ? 1.704 -10.406 -17.578 1 96.56 92 GLN A CA 1
ATOM 708 C C . GLN A 1 92 ? 0.633 -9.438 -17.094 1 96.56 92 GLN A C 1
ATOM 710 O O . GLN A 1 92 ? 0.751 -8.219 -17.297 1 96.56 92 GLN A O 1
ATOM 715 N N . TYR A 1 93 ? -0.394 -9.93 -16.438 1 95.56 93 TYR A N 1
ATOM 716 C CA . TYR A 1 93 ? -1.55 -9.094 -16.109 1 95.56 93 TYR A CA 1
ATOM 717 C C . TYR A 1 93 ? -1.496 -8.617 -14.664 1 95.56 93 TYR A C 1
ATOM 719 O O . TYR A 1 93 ? -2.379 -7.887 -14.219 1 95.56 93 TYR A O 1
ATOM 727 N N . CYS A 1 94 ? -0.513 -8.945 -13.867 1 95.94 94 CYS A N 1
ATOM 728 C CA . CYS A 1 94 ? -0.349 -8.43 -12.516 1 95.94 94 CYS A CA 1
ATOM 729 C C . CYS A 1 94 ? 0.197 -7.012 -12.531 1 95.94 94 CYS A C 1
ATOM 731 O O . CYS A 1 94 ? 1.345 -6.785 -12.922 1 95.94 94 CYS A O 1
ATOM 733 N N . PRO A 1 95 ? -0.621 -6.137 -12.055 1 93.25 95 PRO A N 1
ATOM 734 C CA . PRO A 1 95 ? -0.158 -4.746 -12.094 1 93.25 95 PRO A CA 1
ATOM 735 C C . PRO A 1 95 ? 1.072 -4.504 -11.227 1 93.25 95 PRO A C 1
ATOM 737 O O . PRO A 1 95 ? 1.807 -3.539 -11.438 1 93.25 95 PRO A O 1
ATOM 740 N N . LEU A 1 96 ? 1.313 -5.344 -10.195 1 94.75 96 LEU A N 1
ATOM 741 C CA . LEU A 1 96 ? 2.4 -5.121 -9.25 1 94.75 96 LEU A CA 1
ATOM 742 C C . LEU A 1 96 ? 3.676 -5.816 -9.711 1 94.75 96 LEU A C 1
ATOM 744 O O . LEU A 1 96 ? 4.754 -5.566 -9.172 1 94.75 96 LEU A O 1
ATOM 748 N N . GLY A 1 97 ? 3.59 -6.695 -10.656 1 94.94 97 GLY A N 1
ATOM 749 C CA . GLY A 1 97 ? 4.762 -7.359 -11.203 1 94.94 97 GLY A CA 1
ATOM 750 C C . GLY A 1 97 ? 5.457 -8.258 -10.195 1 94.94 97 GLY A C 1
ATOM 751 O O . GLY A 1 97 ? 6.688 -8.32 -10.148 1 94.94 97 GLY A O 1
ATOM 752 N N . VAL A 1 98 ? 4.656 -8.969 -9.375 1 97.5 98 VAL A N 1
ATOM 753 C CA . VAL A 1 98 ? 5.285 -9.734 -8.305 1 97.5 98 VAL A CA 1
ATOM 754 C C . VAL A 1 98 ? 5 -11.219 -8.5 1 97.5 98 VAL A C 1
ATOM 756 O O . VAL A 1 98 ? 4.926 -11.977 -7.523 1 97.5 98 VAL A O 1
ATOM 759 N N . ILE A 1 99 ? 4.707 -11.641 -9.695 1 97.81 99 ILE A N 1
ATOM 760 C CA . ILE A 1 99 ? 4.625 -13.039 -10.086 1 97.81 99 ILE A CA 1
ATOM 761 C C . ILE A 1 99 ? 5.84 -13.406 -10.938 1 97.81 99 ILE A C 1
ATOM 763 O O . ILE A 1 99 ? 6.129 -12.742 -11.938 1 97.81 99 ILE A O 1
ATOM 767 N N . ILE A 1 100 ? 6.508 -14.461 -10.539 1 96.94 100 ILE A N 1
ATOM 768 C CA . ILE A 1 100 ? 7.75 -14.773 -11.242 1 96.94 100 ILE A CA 1
ATOM 769 C C . ILE A 1 100 ? 7.684 -16.188 -11.812 1 96.94 100 ILE A C 1
ATOM 771 O O . ILE A 1 100 ? 6.855 -17 -11.391 1 96.94 100 ILE A O 1
ATOM 775 N N . ARG A 1 101 ? 8.539 -16.344 -12.805 1 96 101 ARG A N 1
ATOM 776 C CA . ARG A 1 101 ? 8.781 -17.703 -13.305 1 96 101 ARG A CA 1
ATOM 777 C C . ARG A 1 101 ? 9.891 -18.391 -12.508 1 96 101 ARG A C 1
ATOM 779 O O . ARG A 1 101 ? 11.023 -17.906 -12.461 1 96 101 ARG A O 1
ATOM 786 N N . HIS A 1 102 ? 9.5 -19.516 -11.859 1 93.06 102 HIS A N 1
ATOM 787 C CA . HIS A 1 102 ? 10.484 -20.281 -11.086 1 93.06 102 HIS A CA 1
ATOM 788 C C . HIS A 1 102 ? 11.617 -20.766 -11.977 1 93.06 102 HIS A C 1
ATOM 790 O O . HIS A 1 102 ? 11.375 -21.375 -13.023 1 93.06 102 HIS A O 1
ATOM 796 N N . PRO A 1 103 ? 12.844 -20.5 -11.516 1 89.38 103 PRO A N 1
ATOM 797 C CA . PRO A 1 103 ? 13.969 -20.797 -12.406 1 89.38 103 PRO A CA 1
ATOM 798 C C . PRO A 1 103 ? 14.156 -22.297 -12.648 1 89.38 103 PRO A C 1
ATOM 800 O O . PRO A 1 103 ? 14.586 -22.703 -13.727 1 89.38 103 PRO A O 1
ATOM 803 N N . GLU A 1 104 ? 13.852 -23.125 -11.758 1 89 104 GLU A N 1
ATOM 804 C CA . GLU A 1 104 ? 14.102 -24.562 -11.883 1 89 104 GLU A CA 1
ATOM 805 C C . GLU A 1 104 ? 12.883 -25.281 -12.461 1 89 104 GLU A C 1
ATOM 807 O O . GLU A 1 104 ? 13 -26.031 -13.438 1 89 104 GLU A O 1
ATOM 812 N N . SER A 1 105 ? 11.648 -25.047 -11.938 1 90.88 105 SER A N 1
ATOM 813 C CA . SER A 1 105 ? 10.461 -25.797 -12.336 1 90.88 105 SER A CA 1
ATOM 814 C C . SER A 1 105 ? 9.805 -25.188 -13.562 1 90.88 105 SER A C 1
ATOM 816 O O . SER A 1 105 ? 8.961 -25.812 -14.211 1 90.88 105 SER A O 1
ATOM 818 N N . ASP A 1 106 ? 10.164 -23.938 -13.906 1 94.44 106 ASP A N 1
ATOM 819 C CA . ASP A 1 106 ? 9.602 -23.188 -15.023 1 94.44 106 ASP A CA 1
ATOM 820 C C . ASP A 1 106 ? 8.141 -22.844 -14.773 1 94.44 106 ASP A C 1
ATOM 822 O O . ASP A 1 106 ? 7.473 -22.266 -15.641 1 94.44 106 ASP A O 1
ATOM 826 N N . LYS A 1 107 ? 7.66 -23.234 -13.609 1 96.5 107 LYS A N 1
ATOM 827 C CA . LYS A 1 107 ? 6.309 -22.844 -13.211 1 96.5 107 LYS A CA 1
ATOM 828 C C . LYS A 1 107 ? 6.285 -21.438 -12.617 1 96.5 107 LYS A C 1
ATOM 830 O O . LYS A 1 107 ? 7.32 -20.922 -12.211 1 96.5 107 LYS A O 1
ATOM 835 N N . TYR A 1 108 ? 5.148 -20.844 -12.703 1 97.56 108 TYR A N 1
ATOM 836 C CA . TYR A 1 108 ? 5.035 -19.516 -12.125 1 97.56 108 TYR A CA 1
ATOM 837 C C . TYR A 1 108 ? 4.734 -19.594 -10.633 1 97.56 108 TYR A C 1
ATOM 839 O O . TYR A 1 108 ? 4.09 -20.531 -10.172 1 97.56 108 TYR A O 1
ATOM 847 N N . ALA A 1 109 ? 5.285 -18.625 -9.906 1 97.19 109 ALA A N 1
ATOM 848 C CA . ALA A 1 109 ? 5.133 -18.531 -8.453 1 97.19 109 ALA A CA 1
ATOM 849 C C . ALA A 1 109 ? 4.805 -17.109 -8.016 1 97.19 109 ALA A C 1
ATOM 851 O O . ALA A 1 109 ? 5.25 -16.141 -8.641 1 97.19 109 ALA A O 1
ATOM 852 N N . LYS A 1 110 ? 4.016 -16.984 -6.949 1 98 110 LYS A N 1
ATOM 853 C CA . LYS A 1 110 ? 3.701 -15.719 -6.301 1 98 110 LYS A CA 1
ATOM 854 C C . LYS A 1 110 ? 3.547 -15.891 -4.789 1 98 110 LYS A C 1
ATOM 856 O O . LYS A 1 110 ? 3.529 -17.016 -4.293 1 98 110 LYS A O 1
ATOM 861 N N . CYS A 1 111 ? 3.475 -14.766 -4.125 1 98.25 111 CYS A N 1
ATOM 862 C CA . CYS A 1 111 ? 3.336 -14.766 -2.672 1 98.25 111 CYS A CA 1
ATOM 863 C C . CYS A 1 111 ? 2.15 -15.625 -2.24 1 98.25 111 CYS A C 1
ATOM 865 O O . CYS A 1 111 ? 1.081 -15.562 -2.85 1 98.25 111 CYS A O 1
ATOM 867 N N . ASP A 1 112 ? 2.357 -16.438 -1.242 1 97.81 112 ASP A N 1
ATOM 868 C CA . ASP A 1 112 ? 1.284 -17.203 -0.619 1 97.81 112 ASP A CA 1
ATOM 869 C C . ASP A 1 112 ? 1.192 -16.906 0.876 1 97.81 112 ASP A C 1
ATOM 871 O O . ASP A 1 112 ? 0.662 -17.719 1.644 1 97.81 112 ASP A O 1
ATOM 875 N N . LEU A 1 113 ? 1.777 -15.82 1.31 1 97.5 113 LEU A N 1
ATOM 876 C CA . LEU A 1 113 ? 1.822 -15.359 2.693 1 97.5 113 LEU A CA 1
ATOM 877 C C . LEU A 1 113 ? 2.506 -16.391 3.586 1 97.5 113 LEU A C 1
ATOM 879 O O . LEU A 1 113 ? 2.334 -16.375 4.809 1 97.5 113 LEU A O 1
ATOM 883 N N . CYS A 1 114 ? 3.242 -17.328 2.963 1 96.75 114 CYS A N 1
ATOM 884 C CA . CYS A 1 114 ? 3.969 -18.375 3.676 1 96.75 114 CYS A CA 1
ATOM 885 C C . CYS A 1 114 ? 3.072 -19.047 4.703 1 96.75 114 CYS A C 1
ATOM 887 O O . CYS A 1 114 ? 3.475 -19.25 5.848 1 96.75 114 CYS A O 1
ATOM 889 N N . GLY A 1 115 ? 1.854 -19.328 4.289 1 93.25 115 GLY A N 1
ATOM 890 C CA . GLY A 1 115 ? 0.921 -20 5.18 1 93.25 115 GLY A CA 1
ATOM 891 C C . GLY A 1 115 ? 0.512 -19.156 6.367 1 93.25 115 GLY A C 1
ATOM 892 O O . GLY A 1 115 ? 0.046 -19.672 7.379 1 93.25 115 GLY A O 1
ATOM 893 N N . GLY A 1 116 ? 0.738 -17.891 6.359 1 93.62 116 GLY A N 1
ATOM 894 C CA . GLY A 1 116 ? 0.36 -17 7.438 1 93.62 116 GLY A CA 1
ATOM 895 C C . GLY A 1 116 ? 1.543 -16.516 8.258 1 93.62 116 GLY A C 1
ATOM 896 O O . GLY A 1 116 ? 1.384 -15.703 9.172 1 93.62 116 GLY A O 1
ATOM 897 N N . HIS A 1 117 ? 2.721 -17 7.961 1 95.44 117 HIS A N 1
ATOM 898 C CA . HIS A 1 117 ? 3.959 -16.609 8.625 1 95.44 117 HIS A CA 1
ATOM 899 C C . HIS A 1 117 ? 4.992 -16.109 7.621 1 95.44 117 HIS A C 1
ATOM 901 O O . HIS A 1 117 ? 6.043 -16.75 7.445 1 95.44 117 HIS A O 1
ATOM 907 N N . PRO A 1 118 ? 4.688 -15 7.016 1 97.56 118 PRO A N 1
ATOM 908 C CA . PRO A 1 118 ? 5.574 -14.516 5.949 1 97.56 118 PRO A CA 1
ATOM 909 C C . PRO A 1 118 ? 7.012 -14.312 6.426 1 97.56 118 PRO A C 1
ATOM 911 O O . PRO A 1 118 ? 7.258 -13.516 7.336 1 97.56 118 PRO A O 1
ATOM 914 N N . LEU A 1 119 ? 7.926 -14.945 5.766 1 98.06 119 LEU A N 1
ATOM 915 C CA . LEU A 1 119 ? 9.336 -14.906 6.141 1 98.06 119 LEU A CA 1
ATOM 916 C C . LEU A 1 119 ? 9.922 -13.523 5.875 1 98.06 119 LEU A C 1
ATOM 918 O O . LEU A 1 119 ? 10.828 -13.086 6.59 1 98.06 119 LEU A O 1
ATOM 922 N N . CYS A 1 120 ? 9.406 -12.867 4.848 1 98.38 120 CYS A N 1
ATOM 923 C CA . CYS A 1 120 ? 9.883 -11.523 4.547 1 98.38 120 CYS A CA 1
ATOM 924 C C . CYS A 1 120 ? 9.602 -10.57 5.699 1 98.38 120 CYS A C 1
ATOM 926 O O . CYS A 1 120 ? 10.398 -9.68 5.98 1 98.38 120 CYS A O 1
ATOM 928 N N . VAL A 1 121 ? 8.422 -10.742 6.312 1 98.12 121 VAL A N 1
ATOM 929 C CA . VAL A 1 121 ? 8.07 -9.93 7.477 1 98.12 121 VAL A CA 1
ATOM 930 C C . VAL A 1 121 ? 9.016 -10.25 8.633 1 98.12 121 VAL A C 1
ATOM 932 O O . VAL A 1 121 ? 9.539 -9.344 9.281 1 98.12 121 VAL A O 1
ATOM 935 N N . GLN A 1 122 ? 9.297 -11.508 8.844 1 97.88 122 GLN A N 1
ATOM 936 C CA . GLN A 1 122 ? 10.164 -11.938 9.938 1 97.88 122 GLN A CA 1
ATOM 937 C C . GLN A 1 122 ? 11.594 -11.461 9.727 1 97.88 122 GLN A C 1
ATOM 939 O O . GLN A 1 122 ? 12.289 -11.125 10.68 1 97.88 122 GLN A O 1
ATOM 944 N N . ALA A 1 123 ? 11.992 -11.391 8.508 1 98.19 123 ALA A N 1
ATOM 945 C CA . ALA A 1 123 ? 13.383 -11.086 8.18 1 98.19 123 ALA A CA 1
ATOM 946 C C . ALA A 1 123 ? 13.641 -9.586 8.18 1 98.19 123 ALA A C 1
ATOM 948 O O . ALA A 1 123 ? 14.789 -9.141 8.164 1 98.19 123 ALA A O 1
ATOM 949 N N . CYS A 1 124 ? 12.609 -8.773 8.156 1 98.12 124 CYS A N 1
ATOM 950 C CA . CYS A 1 124 ? 12.773 -7.328 8.031 1 98.12 124 CYS A CA 1
ATOM 951 C C . CYS A 1 124 ? 13.312 -6.727 9.328 1 98.12 124 CYS A C 1
ATOM 953 O O . CYS A 1 124 ? 12.633 -6.734 10.352 1 98.12 124 CYS A O 1
ATOM 955 N N . PRO A 1 125 ? 14.469 -6.133 9.281 1 97.38 125 PRO A N 1
ATOM 956 C CA . PRO A 1 125 ? 15.07 -5.664 10.539 1 97.38 125 PRO A CA 1
ATOM 957 C C . PRO A 1 125 ? 14.43 -4.371 11.047 1 97.38 125 PRO A C 1
ATOM 959 O O . PRO A 1 125 ? 14.523 -4.059 12.234 1 97.38 125 PRO A O 1
ATOM 962 N N . THR A 1 126 ? 13.836 -3.604 10.219 1 96.31 126 THR A N 1
ATOM 963 C CA . THR A 1 126 ? 13.344 -2.283 10.594 1 96.31 126 THR A CA 1
ATOM 964 C C . THR A 1 126 ? 11.828 -2.299 10.758 1 96.31 126 THR A C 1
ATOM 966 O O . THR A 1 126 ? 11.227 -1.285 11.125 1 96.31 126 THR A O 1
ATOM 969 N N . GLY A 1 127 ? 11.141 -3.406 10.438 1 95.25 127 GLY A N 1
ATOM 970 C CA . GLY A 1 127 ? 9.695 -3.488 10.539 1 95.25 127 GLY A CA 1
ATOM 971 C C . GLY A 1 127 ? 8.977 -2.818 9.383 1 95.25 127 GLY A C 1
ATOM 972 O O . GLY A 1 127 ? 7.82 -2.408 9.516 1 95.25 127 GLY A O 1
ATOM 973 N N . ALA A 1 128 ? 9.688 -2.703 8.234 1 97.06 128 ALA A N 1
ATOM 974 C CA . ALA A 1 128 ? 9.094 -2.086 7.051 1 97.06 128 ALA A CA 1
ATOM 975 C C . ALA A 1 128 ? 7.977 -2.957 6.48 1 97.06 128 ALA A C 1
ATOM 977 O O . ALA A 1 128 ? 7.137 -2.479 5.719 1 97.06 128 ALA A O 1
ATOM 978 N N . LEU A 1 129 ? 7.977 -4.191 6.793 1 97.5 129 LEU A N 1
ATOM 979 C CA . LEU A 1 129 ? 6.906 -5.121 6.445 1 97.5 129 LEU A CA 1
ATOM 980 C C . LEU A 1 129 ? 6.207 -5.641 7.699 1 97.5 129 LEU A C 1
ATOM 982 O O . LEU A 1 129 ? 6.867 -6.008 8.672 1 97.5 129 LEU A O 1
ATOM 986 N N . GLU A 1 130 ? 4.922 -5.617 7.641 1 96.06 130 GLU A N 1
ATOM 987 C CA . GLU A 1 130 ? 4.168 -6.129 8.781 1 96.06 130 GLU A CA 1
ATOM 988 C C . GLU A 1 130 ? 2.871 -6.797 8.328 1 96.06 130 GLU A C 1
ATOM 990 O O . GLU A 1 130 ? 2.365 -6.512 7.246 1 96.06 130 GLU A O 1
ATOM 995 N N . ILE A 1 131 ? 2.303 -7.695 9.195 1 95.12 131 ILE A N 1
ATOM 996 C CA . ILE A 1 131 ? 1.017 -8.32 8.914 1 95.12 131 ILE A CA 1
ATOM 997 C C . ILE A 1 131 ? -0.117 -7.398 9.352 1 95.12 131 ILE A C 1
ATOM 999 O O . ILE A 1 131 ? -0.051 -6.793 10.422 1 95.12 131 ILE A O 1
ATOM 1003 N N . ALA A 1 132 ? -1.073 -7.277 8.523 1 94.25 132 ALA A N 1
ATOM 1004 C CA . ALA A 1 132 ? -2.266 -6.488 8.828 1 94.25 132 ALA A CA 1
ATOM 1005 C C . ALA A 1 132 ? -3.535 -7.281 8.531 1 94.25 132 ALA A C 1
ATOM 1007 O O . ALA A 1 132 ? -3.502 -8.266 7.793 1 94.25 132 ALA A O 1
ATOM 1008 N N . TYR A 1 133 ? -4.629 -6.832 9.211 1 91.12 133 TYR A N 1
ATOM 1009 C CA . TYR A 1 133 ? -5.918 -7.496 9.078 1 91.12 133 TYR A CA 1
ATOM 1010 C C . TYR A 1 133 ? -7.016 -6.496 8.734 1 91.12 133 TYR A C 1
ATOM 1012 O O . TYR A 1 133 ? -6.965 -5.34 9.164 1 91.12 133 TYR A O 1
ATOM 1020 N N . THR A 1 134 ? -7.906 -6.812 7.914 1 84.19 134 THR A N 1
ATOM 1021 C CA . THR A 1 134 ? -9.031 -5.934 7.609 1 84.19 134 THR A CA 1
ATOM 1022 C C . THR A 1 134 ? -10.211 -6.234 8.523 1 84.19 134 THR A C 1
ATOM 1024 O O . THR A 1 134 ? -10.383 -7.371 8.977 1 84.19 134 THR A O 1
ATOM 1027 N N . GLY A 1 135 ? -10.773 -5.156 9.469 1 67.88 135 GLY A N 1
ATOM 1028 C CA . GLY A 1 135 ? -11.789 -5.094 10.516 1 67.88 135 GLY A CA 1
ATOM 1029 C C . GLY A 1 135 ? -12.742 -6.273 10.492 1 67.88 135 GLY A C 1
ATOM 1030 O O . GLY A 1 135 ? -13.312 -6.637 11.523 1 67.88 135 GLY A O 1
ATOM 1031 N N . GLY A 1 136 ? -13.398 -6.695 9.367 1 51.78 136 GLY A N 1
ATOM 1032 C CA . GLY A 1 136 ? -14.383 -7.707 9.734 1 51.78 136 GLY A CA 1
ATOM 1033 C C . GLY A 1 136 ? -13.781 -8.883 10.477 1 51.78 136 GLY A C 1
ATOM 1034 O O . GLY A 1 136 ? -14.508 -9.75 10.969 1 51.78 136 GLY A O 1
ATOM 1035 N N . ASP A 1 137 ? -12.703 -9.172 10.398 1 41.91 137 ASP A N 1
ATOM 1036 C CA . ASP A 1 137 ? -12.25 -10.461 10.906 1 41.91 137 ASP A CA 1
ATOM 1037 C C . ASP A 1 137 ? -12.031 -10.414 12.414 1 41.91 137 ASP A C 1
ATOM 1039 O O . ASP A 1 137 ? -11.781 -11.438 13.047 1 41.91 137 ASP A O 1
ATOM 1043 N N . HIS A 1 138 ? -11.711 -9.422 13.055 1 37.69 138 HIS A N 1
ATOM 1044 C CA . HIS A 1 138 ? -11.531 -9.672 14.484 1 37.69 138 HIS A CA 1
ATOM 1045 C C . HIS A 1 138 ? -12.875 -9.742 15.203 1 37.69 138 HIS A C 1
ATOM 1047 O O . HIS A 1 138 ? -12.93 -9.617 16.438 1 37.69 138 HIS A O 1
ATOM 1053 N N . ALA A 1 139 ? -13.953 -9.984 14.719 1 26.69 139 ALA A N 1
ATOM 1054 C CA . ALA A 1 139 ? -14.945 -10.391 15.711 1 26.69 139 ALA A CA 1
ATOM 1055 C C . ALA A 1 139 ? -14.555 -11.719 16.359 1 26.69 139 ALA A C 1
ATOM 1057 O O . ALA A 1 139 ? -14.023 -12.609 15.695 1 26.69 139 ALA A O 1
ATOM 1058 N N . MET B 1 1 ? -4.543 1.597 13.336 1 90.69 1 MET B N 1
ATOM 1059 C CA . MET B 1 1 ? -5.578 1.706 12.305 1 90.69 1 MET B CA 1
ATOM 1060 C C . MET B 1 1 ? -5.047 2.438 11.078 1 90.69 1 MET B C 1
ATOM 1062 O O . MET B 1 1 ? -4.301 3.41 11.203 1 90.69 1 MET B O 1
ATOM 1066 N N . HIS B 1 2 ? -5.305 1.935 9.883 1 94.19 2 HIS B N 1
ATOM 1067 C CA . HIS B 1 2 ? -4.941 2.607 8.641 1 94.19 2 HIS B CA 1
ATOM 1068 C C . HIS B 1 2 ? -5.926 2.27 7.523 1 94.19 2 HIS B C 1
ATOM 1070 O O . HIS B 1 2 ? -6.82 1.439 7.707 1 94.19 2 HIS B O 1
ATOM 1076 N N . ILE B 1 3 ? -5.82 3.043 6.449 1 96.44 3 ILE B N 1
ATOM 1077 C CA . ILE B 1 3 ? -6.648 2.762 5.281 1 96.44 3 ILE B CA 1
ATOM 1078 C C . ILE B 1 3 ? -5.867 1.898 4.293 1 96.44 3 ILE B C 1
ATOM 1080 O O . ILE B 1 3 ? -4.738 2.23 3.926 1 96.44 3 ILE B O 1
ATOM 1084 N N . ARG B 1 4 ? -6.418 0.807 4.027 1 96.38 4 ARG B N 1
ATOM 1085 C CA . ARG B 1 4 ? -5.875 -0.057 2.982 1 96.38 4 ARG B CA 1
ATOM 1086 C C . ARG B 1 4 ? -6.539 0.229 1.639 1 96.38 4 ARG B C 1
ATOM 1088 O O . ARG B 1 4 ? -7.762 0.333 1.554 1 96.38 4 ARG B O 1
ATOM 1095 N N . ALA B 1 5 ? -5.711 0.426 0.577 1 96.19 5 ALA B N 1
ATOM 1096 C CA . ALA B 1 5 ? -6.203 0.632 -0.781 1 96.19 5 ALA B CA 1
ATOM 1097 C C . ALA B 1 5 ? -6.172 -0.668 -1.58 1 96.19 5 ALA B C 1
ATOM 1099 O O . ALA B 1 5 ? -5.125 -1.312 -1.685 1 96.19 5 ALA B O 1
ATOM 1100 N N . ASN B 1 6 ? -7.305 -1.105 -1.99 1 94.62 6 ASN B N 1
ATOM 1101 C CA . ASN B 1 6 ? -7.441 -2.207 -2.936 1 94.62 6 ASN B CA 1
ATOM 1102 C C . ASN B 1 6 ? -7.637 -1.702 -4.363 1 94.62 6 ASN B C 1
ATOM 1104 O O . ASN B 1 6 ? -8.766 -1.501 -4.805 1 94.62 6 ASN B O 1
ATOM 1108 N N . PHE B 1 7 ? -6.559 -1.574 -5.047 1 93.94 7 PHE B N 1
ATOM 1109 C CA . PHE B 1 7 ? -6.594 -0.918 -6.352 1 93.94 7 PHE B CA 1
ATOM 1110 C C . PHE B 1 7 ? -7.398 -1.74 -7.352 1 93.94 7 PHE B C 1
ATOM 1112 O O . PHE B 1 7 ? -7.977 -1.191 -8.289 1 93.94 7 PHE B O 1
ATOM 1119 N N . ASP B 1 8 ? -7.496 -3.006 -7.156 1 93.38 8 ASP B N 1
ATOM 1120 C CA . ASP B 1 8 ? -8.203 -3.891 -8.078 1 93.38 8 ASP B CA 1
ATOM 1121 C C . ASP B 1 8 ? -9.703 -3.604 -8.07 1 93.38 8 ASP B C 1
ATOM 1123 O O . ASP B 1 8 ? -10.43 -4.02 -8.977 1 93.38 8 ASP B O 1
ATOM 1127 N N . ARG B 1 9 ? -10.18 -2.867 -7.066 1 94.62 9 ARG B N 1
ATOM 1128 C CA . ARG B 1 9 ? -11.602 -2.562 -6.941 1 94.62 9 ARG B CA 1
ATOM 1129 C C . ARG B 1 9 ? -11.875 -1.101 -7.277 1 94.62 9 ARG B C 1
ATOM 1131 O O . ARG B 1 9 ? -13.039 -0.679 -7.324 1 94.62 9 ARG B O 1
ATOM 1138 N N . CYS B 1 10 ? -10.867 -0.348 -7.527 1 96.44 10 CYS B N 1
ATOM 1139 C CA . CYS B 1 10 ? -11.031 1.079 -7.773 1 96.44 10 CYS B CA 1
ATOM 1140 C C . CYS B 1 10 ? -11.469 1.337 -9.211 1 96.44 10 CYS B C 1
ATOM 1142 O O . CYS B 1 10 ? -10.852 0.828 -10.148 1 96.44 10 CYS B O 1
ATOM 1144 N N . THR B 1 11 ? -12.484 2.098 -9.375 1 94.94 11 THR B N 1
ATOM 1145 C CA . THR B 1 11 ? -12.961 2.418 -10.711 1 94.94 11 THR B CA 1
ATOM 1146 C C . THR B 1 11 ? -12.547 3.832 -11.109 1 94.94 11 THR B C 1
ATOM 1148 O O . THR B 1 11 ? -12.75 4.246 -12.25 1 94.94 11 THR B O 1
ATOM 1151 N N . GLY B 1 12 ? -11.977 4.516 -10.234 1 95.5 12 GLY B N 1
ATOM 1152 C CA . GLY B 1 12 ? -11.578 5.883 -10.523 1 95.5 12 GLY B CA 1
ATOM 1153 C C . GLY B 1 12 ? -12.727 6.867 -10.477 1 95.5 12 GLY B C 1
ATOM 1154 O O . GLY B 1 12 ? -12.617 7.984 -10.984 1 95.5 12 GLY B O 1
ATOM 1155 N N . CYS B 1 13 ? -13.781 6.586 -9.844 1 95.62 13 CYS B N 1
ATOM 1156 C CA . CYS B 1 13 ? -15 7.391 -9.883 1 95.62 13 CYS B CA 1
ATOM 1157 C C . CYS B 1 13 ? -14.844 8.648 -9.039 1 95.62 13 CYS B C 1
ATOM 1159 O O . CYS B 1 13 ? -15.656 9.57 -9.133 1 95.62 13 CYS B O 1
ATOM 1161 N N . ARG B 1 14 ? -13.875 8.688 -8.07 1 96.81 14 ARG B N 1
ATOM 1162 C CA . ARG B 1 14 ? -13.438 9.852 -7.312 1 96.81 14 ARG B CA 1
ATOM 1163 C C . ARG B 1 14 ? -14.461 10.211 -6.238 1 96.81 14 ARG B C 1
ATOM 1165 O O . ARG B 1 14 ? -14.367 11.273 -5.621 1 96.81 14 ARG B O 1
ATOM 1172 N N . LEU B 1 15 ? -15.461 9.344 -5.977 1 97.5 15 LEU B N 1
ATOM 1173 C CA . LEU B 1 15 ? -16.406 9.625 -4.895 1 97.5 15 LEU B CA 1
ATOM 1174 C C . LEU B 1 15 ? -15.664 9.789 -3.568 1 97.5 15 LEU B C 1
ATOM 1176 O O . LEU B 1 15 ? -16.047 10.625 -2.742 1 97.5 15 LEU B O 1
ATOM 1180 N N . CYS B 1 16 ? -14.641 9 -3.371 1 98.25 16 CYS B N 1
ATOM 1181 C CA . CYS B 1 16 ? -13.828 9.109 -2.162 1 98.25 16 CYS B CA 1
ATOM 1182 C C . CYS B 1 16 ? -13.211 10.5 -2.049 1 98.25 16 CYS B C 1
ATOM 1184 O O . CYS B 1 16 ? -13.211 11.102 -0.973 1 98.25 16 CYS B O 1
ATOM 1186 N N . GLN B 1 17 ? -12.703 11.086 -3.137 1 98 17 GLN B N 1
ATOM 1187 C CA . GLN B 1 17 ? -12.117 12.422 -3.131 1 98 17 GLN B CA 1
ATOM 1188 C C . GLN B 1 17 ? -13.164 13.492 -2.848 1 98 17 GLN B C 1
ATOM 1190 O O . GLN B 1 17 ? -12.891 14.469 -2.143 1 98 17 GLN B O 1
ATOM 1195 N N . PHE B 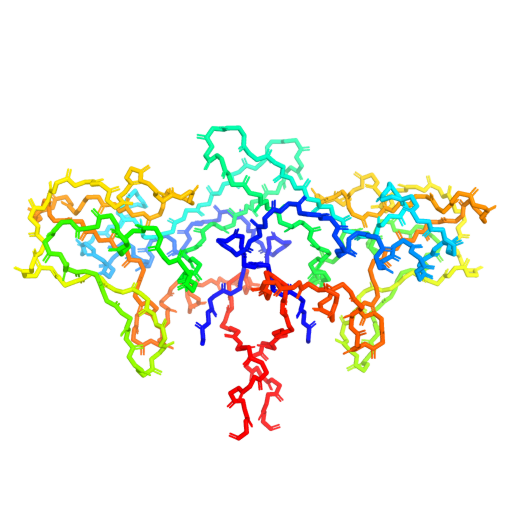1 18 ? -14.352 13.273 -3.408 1 97.69 18 PHE B N 1
ATOM 1196 C CA . PHE B 1 18 ? -15.422 14.234 -3.17 1 97.69 18 PHE B CA 1
ATOM 1197 C C . PHE B 1 18 ? -15.797 14.273 -1.693 1 97.69 18 PHE B C 1
ATOM 1199 O O . PHE B 1 18 ? -15.883 15.352 -1.1 1 97.69 18 PHE B O 1
ATOM 1206 N N . ALA B 1 19 ? -15.984 13.117 -1.111 1 97.81 19 ALA B N 1
ATOM 1207 C CA . ALA B 1 19 ? -16.344 13.039 0.303 1 97.81 19 ALA B CA 1
ATOM 1208 C C . ALA B 1 19 ? -15.258 13.664 1.178 1 97.81 19 ALA B C 1
ATOM 1210 O O . ALA B 1 19 ? -15.555 14.391 2.127 1 97.81 19 ALA B O 1
ATOM 1211 N N . CYS B 1 20 ? -14.062 13.383 0.871 1 97.94 20 CYS B N 1
ATOM 1212 C CA . CYS B 1 20 ? -12.93 13.891 1.633 1 97.94 20 CYS B CA 1
ATOM 1213 C C . CYS B 1 20 ? -12.836 15.414 1.523 1 97.94 20 CYS B C 1
ATOM 1215 O O . CYS B 1 20 ? -12.648 16.094 2.527 1 97.94 20 CYS B O 1
ATOM 1217 N N . ALA B 1 21 ? -12.961 15.945 0.303 1 97.06 21 ALA B N 1
ATOM 1218 C CA . ALA B 1 21 ? -12.875 17.375 0.078 1 97.06 21 ALA B CA 1
ATOM 1219 C C . ALA B 1 21 ? -13.977 18.125 0.833 1 97.06 21 ALA B C 1
ATOM 1221 O O . ALA B 1 21 ? -13.742 19.188 1.402 1 97.06 21 ALA B O 1
ATOM 1222 N N . GLU B 1 22 ? -15.141 17.531 0.734 1 95.44 22 GLU B N 1
ATOM 1223 C CA . GLU B 1 22 ? -16.266 18.156 1.428 1 95.44 22 GLU B CA 1
ATOM 1224 C C . GLU B 1 22 ? -15.969 18.312 2.918 1 95.44 22 GLU B C 1
ATOM 1226 O O . GLU B 1 22 ? -16.234 19.359 3.504 1 95.44 22 GLU B O 1
ATOM 1231 N N . ARG B 1 23 ? -15.422 17.297 3.539 1 94.25 23 ARG B N 1
ATOM 1232 C CA . ARG B 1 23 ? -15.109 17.359 4.965 1 94.25 23 ARG B CA 1
ATOM 1233 C C . ARG B 1 23 ? -13.922 18.281 5.23 1 94.25 23 ARG B C 1
ATOM 1235 O O . ARG B 1 23 ? -13.953 19.078 6.168 1 94.25 23 ARG B O 1
ATOM 1242 N N . ALA B 1 24 ? -12.906 18.188 4.426 1 92.38 24 ALA B N 1
ATOM 1243 C CA . ALA B 1 24 ? -11.641 18.875 4.664 1 92.38 24 ALA B CA 1
ATOM 1244 C C . ALA B 1 24 ? -11.758 20.375 4.391 1 92.38 24 ALA B C 1
ATOM 1246 O O . ALA B 1 24 ? -11.18 21.188 5.109 1 92.38 24 ALA B O 1
ATOM 1247 N N . CYS B 1 25 ? -12.508 20.75 3.361 1 88.56 25 CYS B N 1
ATOM 1248 C CA . CYS B 1 25 ? -12.516 22.156 2.947 1 88.56 25 CYS B CA 1
ATOM 1249 C C . CYS B 1 25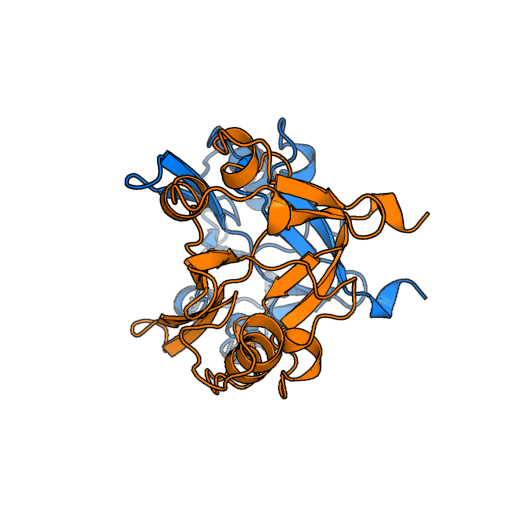 ? -13.938 22.641 2.713 1 88.56 25 CYS B C 1
ATOM 1251 O O . CYS B 1 25 ? -14.141 23.75 2.199 1 88.56 25 CYS B O 1
ATOM 1253 N N . SER B 1 26 ? -14.883 21.938 3.068 1 85.56 26 SER B N 1
ATOM 1254 C CA . SER B 1 26 ? -16.281 22.328 2.875 1 85.56 26 SER B CA 1
ATOM 1255 C C . SER B 1 26 ? -16.578 22.609 1.405 1 85.56 26 SER B C 1
ATOM 1257 O O . SER B 1 26 ? -17.266 23.578 1.08 1 85.56 26 SER B O 1
ATOM 1259 N N . GLY B 1 27 ? -16.016 21.906 0.463 1 86.75 27 GLY B N 1
ATOM 1260 C CA . GLY B 1 27 ? -16.219 21.984 -0.974 1 86.75 27 GLY B CA 1
ATOM 1261 C C . GLY B 1 27 ? -16.141 20.641 -1.663 1 86.75 27 GLY B C 1
ATOM 1262 O O . GLY B 1 27 ? -15.852 19.625 -1.023 1 86.75 27 GLY B O 1
ATOM 1263 N N . TYR B 1 28 ? -16.422 20.656 -2.961 1 86.19 28 TYR B N 1
ATOM 1264 C CA . TYR B 1 28 ? -16.5 19.406 -3.686 1 86.19 28 TYR B CA 1
ATOM 1265 C C . TYR B 1 28 ? -15.383 19.297 -4.723 1 86.19 28 TYR B C 1
ATOM 1267 O O . TYR B 1 28 ? -15.445 18.469 -5.629 1 86.19 28 TYR B O 1
ATOM 1275 N N . ASN B 1 29 ? -14.469 20.234 -4.543 1 91.19 29 ASN B N 1
ATOM 1276 C CA . ASN B 1 29 ? -13.328 20.172 -5.449 1 91.19 29 ASN B CA 1
ATOM 1277 C C . ASN B 1 29 ? -12.383 19.031 -5.082 1 91.19 29 ASN B C 1
ATOM 1279 O O . ASN B 1 29 ? -11.75 19.062 -4.023 1 91.19 29 ASN B O 1
ATOM 1283 N N . PRO B 1 30 ? -12.25 18.047 -5.949 1 91.12 30 PRO B N 1
ATOM 1284 C CA . PRO B 1 30 ? -11.406 16.891 -5.648 1 91.12 30 PRO B CA 1
ATOM 1285 C C . PRO B 1 30 ? -9.953 17.266 -5.375 1 91.12 30 PRO B C 1
ATOM 1287 O O . PRO B 1 30 ? -9.227 16.531 -4.703 1 91.12 30 PRO B O 1
ATOM 1290 N N . ARG B 1 31 ? -9.57 18.391 -5.816 1 90.38 31 ARG B N 1
ATOM 1291 C CA . ARG B 1 31 ? -8.203 18.844 -5.598 1 90.38 31 ARG B CA 1
ATOM 1292 C C . ARG B 1 31 ? -7.973 19.203 -4.133 1 90.38 31 ARG B C 1
ATOM 1294 O O . ARG B 1 31 ? -6.828 19.344 -3.697 1 90.38 31 ARG B O 1
ATOM 1301 N N . HIS B 1 32 ? -9.078 19.406 -3.426 1 94.06 32 HIS B N 1
ATOM 1302 C CA . HIS B 1 32 ? -8.961 19.75 -2.014 1 94.06 32 HIS B CA 1
ATOM 1303 C C . HIS B 1 32 ? -9.117 18.516 -1.136 1 94.06 32 HIS B C 1
ATOM 1305 O O . HIS B 1 32 ? -9.273 18.625 0.082 1 94.06 32 HIS B O 1
ATOM 1311 N N . SER B 1 33 ? -9.07 17.328 -1.8 1 96.94 33 SER B N 1
ATOM 1312 C CA . SER B 1 33 ? -9.117 16.062 -1.063 1 96.94 33 SER B CA 1
ATOM 1313 C C . SER B 1 33 ? -7.754 15.734 -0.458 1 96.94 33 SER B C 1
ATOM 1315 O O . SER B 1 33 ? -6.723 16.203 -0.942 1 96.94 33 SER B O 1
ATOM 1317 N N . LEU B 1 34 ? -7.773 15.008 0.663 1 97.75 34 LEU B N 1
ATOM 1318 C CA . LEU B 1 34 ? -6.547 14.617 1.349 1 97.75 34 LEU B CA 1
ATOM 1319 C C . LEU B 1 34 ? -6.07 13.25 0.867 1 97.75 34 LEU B C 1
ATOM 1321 O O . LEU B 1 34 ? -5.242 12.609 1.52 1 97.75 34 LEU B O 1
ATOM 1325 N N . LEU B 1 35 ? -6.625 12.703 -0.22 1 98.25 35 LEU B N 1
ATOM 1326 C CA . LEU B 1 35 ? -6.184 11.539 -0.986 1 98.25 35 LEU B CA 1
ATOM 1327 C C . LEU B 1 35 ? -6.316 11.797 -2.484 1 98.25 35 LEU B C 1
ATOM 1329 O O . LEU B 1 35 ? -6.945 12.773 -2.898 1 98.25 35 LEU B O 1
ATOM 1333 N N . ARG B 1 36 ? -5.695 10.898 -3.285 1 97.12 36 ARG B N 1
ATOM 1334 C CA . ARG B 1 36 ? -5.801 11.062 -4.73 1 97.12 36 ARG B CA 1
ATOM 1335 C C . ARG B 1 36 ? -5.836 9.711 -5.434 1 97.12 36 ARG B C 1
ATOM 1337 O O . ARG B 1 36 ? -5.434 8.695 -4.859 1 97.12 36 ARG B O 1
ATOM 1344 N N . ILE B 1 37 ? -6.398 9.781 -6.594 1 96.62 37 ILE B N 1
ATOM 1345 C CA . ILE B 1 37 ? -6.402 8.602 -7.449 1 96.62 37 ILE B CA 1
ATOM 1346 C C . ILE B 1 37 ? -5.363 8.758 -8.555 1 96.62 37 ILE B C 1
ATOM 1348 O O . ILE B 1 37 ? -5.383 9.75 -9.297 1 96.62 37 ILE B O 1
ATOM 1352 N N . GLN B 1 38 ? -4.41 7.84 -8.523 1 94.25 38 GLN B N 1
ATOM 1353 C CA . GLN B 1 38 ? -3.428 7.816 -9.602 1 94.25 38 GLN B CA 1
ATOM 1354 C C . GLN B 1 38 ? -3.852 6.852 -10.711 1 94.25 38 GLN B C 1
ATOM 1356 O O . GLN B 1 38 ? -4.02 5.656 -10.469 1 94.25 38 GLN B O 1
ATOM 1361 N N . ASN B 1 39 ? -4.051 7.398 -11.844 1 90.06 39 ASN B N 1
ATOM 1362 C CA . ASN B 1 39 ? -4.449 6.602 -12.992 1 90.06 39 ASN B CA 1
ATOM 1363 C C . ASN B 1 39 ? -3.238 6.051 -13.742 1 90.06 39 ASN B C 1
ATOM 1365 O O . ASN B 1 39 ? -2.246 6.758 -13.93 1 90.06 39 ASN B O 1
ATOM 1369 N N . SER B 1 40 ? -3.225 4.703 -13.844 1 82.62 40 SER B N 1
ATOM 1370 C CA . SER B 1 40 ? -2.182 4.109 -14.68 1 82.62 40 SER B CA 1
ATOM 1371 C C . SER B 1 40 ? -2.695 3.814 -16.078 1 82.62 40 SER B C 1
ATOM 1373 O O . SER B 1 40 ? -3.699 3.119 -16.25 1 82.62 40 SER B O 1
ATOM 1375 N N . THR B 1 41 ? -2.039 4.406 -17.109 1 71.06 41 THR B N 1
ATOM 1376 C CA . THR B 1 41 ? -2.416 4.164 -18.5 1 71.06 41 THR B CA 1
ATOM 1377 C C . THR B 1 41 ? -1.978 2.773 -18.953 1 71.06 41 THR B C 1
ATOM 1379 O O . THR B 1 41 ? -2.703 2.09 -19.672 1 71.06 41 THR B O 1
ATOM 1382 N N . GLU B 1 42 ? -0.866 2.395 -18.484 1 69.81 42 GLU B N 1
ATOM 1383 C CA . GLU B 1 42 ? -0.259 1.156 -18.969 1 69.81 42 GLU B CA 1
ATOM 1384 C C . GLU B 1 42 ? -1.034 -0.063 -18.469 1 69.81 42 GLU B C 1
ATOM 1386 O O . GLU B 1 42 ? -1.206 -1.035 -19.219 1 69.81 42 GLU B O 1
ATOM 1391 N N . HIS B 1 43 ? -1.64 0.103 -17.312 1 68.75 43 HIS B N 1
ATOM 1392 C CA . HIS B 1 43 ? -2.244 -1.099 -16.75 1 68.75 43 HIS B CA 1
ATOM 1393 C C . HIS B 1 43 ? -3.744 -0.917 -16.547 1 68.75 43 HIS B C 1
ATOM 1395 O O . HIS B 1 43 ? -4.426 -1.827 -16.078 1 68.75 43 HIS B O 1
ATOM 1401 N N . LEU B 1 44 ? -4.227 0.205 -17.031 1 77.12 44 LEU B N 1
ATOM 1402 C CA . LEU B 1 44 ? -5.652 0.521 -16.984 1 77.12 44 LEU B CA 1
ATOM 1403 C C . LEU B 1 44 ? -6.203 0.348 -15.57 1 77.12 44 LEU B C 1
ATOM 1405 O O . LEU B 1 44 ? -7.273 -0.232 -15.383 1 77.12 44 LEU B O 1
ATOM 1409 N N . TYR B 1 45 ? -5.371 0.588 -14.648 1 85.94 45 TYR B N 1
ATOM 1410 C CA . TYR B 1 45 ? -5.918 0.52 -13.297 1 85.94 45 TYR B CA 1
ATOM 1411 C C . TYR B 1 45 ? -5.773 1.856 -12.578 1 85.94 45 TYR B C 1
ATOM 1413 O O . TYR B 1 45 ? -5.035 2.734 -13.031 1 85.94 45 TYR B O 1
ATOM 1421 N N . ASN B 1 46 ? -6.672 2.102 -11.609 1 93.69 46 ASN B N 1
ATOM 1422 C CA . ASN B 1 46 ? -6.66 3.248 -10.703 1 93.69 46 ASN B CA 1
ATOM 1423 C C . ASN B 1 46 ? -6.098 2.875 -9.336 1 93.69 46 ASN B C 1
ATOM 1425 O O . ASN B 1 46 ? -6.391 1.798 -8.812 1 93.69 46 ASN B O 1
ATOM 1429 N N . PHE B 1 47 ? -5.23 3.721 -8.93 1 94.19 47 PHE B N 1
ATOM 1430 C CA . PHE B 1 47 ? -4.625 3.479 -7.621 1 94.19 47 PHE B CA 1
ATOM 1431 C C . PHE B 1 47 ? -4.945 4.613 -6.656 1 94.19 47 PHE B C 1
ATOM 1433 O O . PHE B 1 47 ? -4.457 5.734 -6.824 1 94.19 47 PHE B O 1
ATOM 1440 N N . PRO B 1 48 ? -5.715 4.289 -5.586 1 96.88 48 PRO B N 1
ATOM 1441 C CA . PRO B 1 48 ? -5.891 5.312 -4.551 1 96.88 48 PRO B CA 1
ATOM 1442 C C . PRO B 1 48 ? -4.637 5.516 -3.707 1 96.88 48 PRO B C 1
ATOM 1444 O O . PRO B 1 48 ? -4.066 4.551 -3.193 1 96.88 48 PRO B O 1
ATOM 1447 N N . ILE B 1 49 ? -4.164 6.703 -3.643 1 97.25 49 ILE B N 1
ATOM 1448 C CA . ILE B 1 49 ? -3.047 7.082 -2.787 1 97.25 49 ILE B CA 1
ATOM 1449 C C . ILE B 1 49 ? -3.57 7.766 -1.525 1 97.25 49 ILE B C 1
ATOM 1451 O O . ILE B 1 49 ? -4.191 8.828 -1.601 1 97.25 49 ILE B O 1
ATOM 1455 N N . VAL B 1 50 ? -3.377 7.094 -0.427 1 98.06 50 VAL B N 1
ATOM 1456 C CA . VAL B 1 50 ? -3.844 7.59 0.862 1 98.06 50 VAL B CA 1
ATOM 1457 C C . VAL B 1 50 ? -2.66 7.754 1.812 1 98.06 50 VAL B C 1
ATOM 1459 O O . VAL B 1 50 ? -1.622 7.113 1.638 1 98.06 50 VAL B O 1
ATOM 1462 N N . CYS B 1 51 ? -2.809 8.703 2.725 1 98.12 51 CYS B N 1
ATOM 1463 C CA . CYS B 1 51 ? -1.78 8.883 3.742 1 98.12 51 CYS B CA 1
ATOM 1464 C C . CYS B 1 51 ? -1.457 7.562 4.434 1 98.12 51 CYS B C 1
ATOM 1466 O O . CYS B 1 51 ? -2.361 6.789 4.758 1 98.12 51 CYS B O 1
ATOM 1468 N N . ASN B 1 52 ? -0.211 7.336 4.648 1 95.81 52 ASN B N 1
ATOM 1469 C CA . ASN B 1 52 ? 0.257 6.098 5.262 1 95.81 52 ASN B CA 1
ATOM 1470 C C . ASN B 1 52 ? 0.391 6.234 6.773 1 95.81 52 ASN B C 1
ATOM 1472 O O . ASN B 1 52 ? 0.611 5.246 7.477 1 95.81 52 ASN B O 1
ATOM 1476 N N . HIS B 1 53 ? 0.215 7.414 7.289 1 97.25 53 HIS B N 1
ATOM 1477 C CA . HIS B 1 53 ? 0.452 7.656 8.711 1 97.25 53 HIS B CA 1
ATOM 1478 C C . HIS B 1 53 ? 1.721 6.957 9.18 1 97.25 53 HIS B C 1
ATOM 1480 O O . HIS B 1 53 ? 1.695 6.211 10.164 1 97.25 53 HIS B O 1
ATOM 1486 N N . CYS B 1 54 ? 2.801 7.297 8.516 1 95.56 54 CYS B N 1
ATOM 1487 C CA . CYS B 1 54 ? 4.082 6.617 8.664 1 95.56 54 CYS B CA 1
ATOM 1488 C C . CYS B 1 54 ? 4.531 6.617 10.117 1 95.56 54 CYS B C 1
ATOM 1490 O O . CYS B 1 54 ? 4.297 7.586 10.844 1 95.56 54 CYS B O 1
ATOM 1492 N N . LEU B 1 55 ? 5.188 5.492 10.531 1 92.06 55 LEU B N 1
ATOM 1493 C CA . LEU B 1 55 ? 5.793 5.449 11.859 1 92.06 55 LEU B CA 1
ATOM 1494 C C . LEU B 1 55 ? 6.922 6.469 11.969 1 92.06 55 LEU B C 1
ATOM 1496 O O . LEU B 1 55 ? 7.027 7.172 12.984 1 92.06 55 LEU B O 1
ATOM 1500 N N . ASN B 1 56 ? 7.777 6.48 10.992 1 93.19 56 ASN B N 1
ATOM 1501 C CA . ASN B 1 56 ? 8.727 7.57 10.812 1 93.19 56 ASN B CA 1
ATOM 1502 C C . ASN B 1 56 ? 8.18 8.641 9.875 1 93.19 56 ASN B C 1
ATOM 1504 O O . ASN B 1 56 ? 8.539 8.68 8.695 1 93.19 56 ASN B O 1
ATOM 1508 N N . ALA B 1 57 ? 7.391 9.539 10.414 1 96.44 57 ALA B N 1
ATOM 1509 C CA . ALA B 1 57 ? 6.645 10.5 9.602 1 96.44 57 ALA B CA 1
ATOM 1510 C C . ALA B 1 57 ? 7.523 11.688 9.211 1 96.44 57 ALA B C 1
ATOM 1512 O O . ALA B 1 57 ? 7.812 12.555 10.039 1 96.44 57 ALA B O 1
ATOM 1513 N N . TYR B 1 58 ? 7.895 11.773 7.938 1 95.06 58 TYR B N 1
ATOM 1514 C CA . TYR B 1 58 ? 8.727 12.859 7.434 1 95.06 58 TYR B CA 1
ATOM 1515 C C . TYR B 1 58 ? 8.07 14.211 7.688 1 95.06 58 TYR B C 1
ATOM 1517 O O . TYR B 1 58 ? 8.734 15.164 8.102 1 95.06 58 TYR B O 1
ATOM 1525 N N . CYS B 1 59 ? 6.754 14.227 7.457 1 98.06 59 CYS B N 1
ATOM 1526 C CA . CYS B 1 59 ? 6.023 15.477 7.645 1 98.06 59 CYS B CA 1
ATOM 1527 C C . CYS B 1 59 ? 6.145 15.969 9.078 1 98.06 59 CYS B C 1
ATOM 1529 O O . CYS B 1 59 ? 6.289 17.172 9.32 1 98.06 59 CYS B O 1
ATOM 1531 N N . GLN B 1 60 ? 6.059 15.117 10.016 1 98.31 60 GLN B N 1
ATOM 1532 C CA . GLN B 1 60 ? 6.219 15.477 11.422 1 98.31 60 GLN B CA 1
ATOM 1533 C C . GLN B 1 60 ? 7.645 15.93 11.711 1 98.31 60 GLN B C 1
ATOM 1535 O O . GLN B 1 60 ? 7.855 16.938 12.375 1 98.31 60 GLN B O 1
ATOM 1540 N N . ASN B 1 61 ? 8.602 15.188 11.148 1 97.62 61 ASN B N 1
ATOM 1541 C CA . ASN B 1 61 ? 10.016 15.406 11.453 1 97.62 61 ASN B CA 1
ATOM 1542 C C . ASN B 1 61 ? 10.484 16.766 10.938 1 97.62 61 ASN B C 1
ATOM 1544 O O . ASN B 1 61 ? 11.344 17.406 11.555 1 97.62 61 ASN B O 1
ATOM 1548 N N . VAL B 1 62 ? 9.891 17.234 9.891 1 98.12 62 VAL B N 1
ATOM 1549 C CA . VAL B 1 62 ? 10.438 18.422 9.25 1 98.12 62 VAL B CA 1
ATOM 1550 C C . VAL B 1 62 ? 9.648 19.656 9.68 1 98.12 62 VAL B C 1
ATOM 1552 O O . VAL B 1 62 ? 9.969 20.781 9.281 1 98.12 62 VAL B O 1
ATOM 1555 N N . CYS B 1 63 ? 8.609 19.469 10.453 1 98.62 63 CYS B N 1
ATOM 1556 C CA . CYS B 1 63 ? 7.754 20.594 10.82 1 98.62 63 CYS B CA 1
ATOM 1557 C C . CYS B 1 63 ? 8.453 21.5 11.836 1 98.62 63 CYS B C 1
ATOM 1559 O O . CYS B 1 63 ? 8.648 21.109 12.984 1 98.62 63 CYS B O 1
ATOM 1561 N N . PRO B 1 64 ? 8.797 22.688 11.43 1 98.56 64 PRO B N 1
ATOM 1562 C CA . PRO B 1 64 ? 9.508 23.562 12.359 1 98.56 64 PRO B CA 1
ATOM 1563 C C . PRO B 1 64 ? 8.617 24.062 13.492 1 98.56 64 PRO B C 1
ATOM 1565 O O . PRO B 1 64 ? 9.117 24.438 14.562 1 98.56 64 PRO B O 1
ATOM 1568 N N . ALA B 1 65 ? 7.305 24.188 13.289 1 98.56 65 ALA B N 1
ATOM 1569 C CA . ALA B 1 65 ? 6.363 24.703 14.289 1 98.56 65 ALA B CA 1
ATOM 1570 C C . ALA B 1 65 ? 5.91 23.578 15.227 1 98.56 65 ALA B C 1
ATOM 1572 O O . ALA B 1 65 ? 5.102 23.812 16.125 1 98.56 65 ALA B O 1
ATOM 1573 N N . ARG B 1 66 ? 6.391 22.312 14.984 1 98.56 66 ARG B N 1
ATOM 1574 C CA . ARG B 1 66 ? 5.969 21.156 15.766 1 98.56 66 ARG B CA 1
ATOM 1575 C C . ARG B 1 66 ? 4.449 21.047 15.812 1 98.56 66 ARG B C 1
ATOM 1577 O O . ARG B 1 66 ? 3.867 2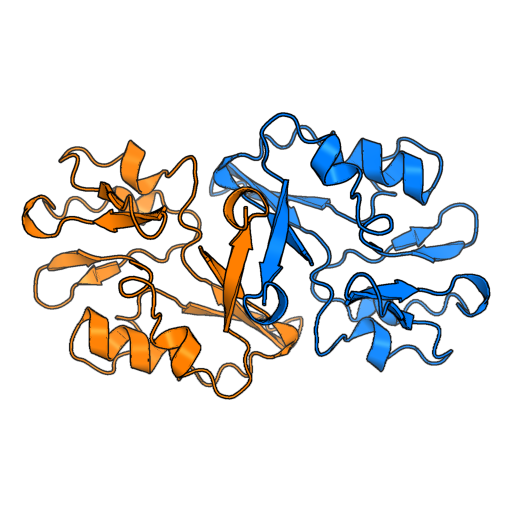0.812 16.875 1 98.56 66 ARG B O 1
ATOM 1584 N N . ALA B 1 67 ? 3.85 21.297 14.656 1 98.75 67 ALA B N 1
ATOM 1585 C CA . ALA B 1 67 ? 2.393 21.312 14.547 1 98.75 67 ALA B CA 1
ATOM 1586 C C . ALA B 1 67 ? 1.856 19.922 14.203 1 98.75 67 ALA B C 1
ATOM 1588 O O . ALA B 1 67 ? 0.643 19.734 14.094 1 98.75 67 ALA B O 1
ATOM 1589 N N . ILE B 1 68 ? 2.668 18.922 13.969 1 98.81 68 ILE B N 1
ATOM 1590 C CA . ILE B 1 68 ? 2.262 17.578 13.555 1 98.81 68 ILE B CA 1
ATOM 1591 C C . ILE B 1 68 ? 2.58 16.578 14.664 1 98.81 68 ILE B C 1
ATOM 1593 O O . ILE B 1 68 ? 3.689 16.562 15.203 1 98.81 68 ILE B O 1
ATOM 1597 N N . SER B 1 69 ? 1.592 15.867 15.055 1 98.5 69 SER B N 1
ATOM 1598 C CA . SER B 1 69 ? 1.741 14.883 16.125 1 98.5 69 SER B CA 1
ATOM 1599 C C . SER B 1 69 ? 0.898 13.641 15.852 1 98.5 69 SER B C 1
ATOM 1601 O O . SER B 1 69 ? 0.048 13.641 14.953 1 98.5 69 SER B O 1
ATOM 1603 N N . ARG B 1 70 ? 1.136 12.578 16.531 1 97.38 70 ARG B N 1
ATOM 1604 C CA . ARG B 1 70 ? 0.378 11.336 16.406 1 97.38 70 ARG B CA 1
ATOM 1605 C C . ARG B 1 70 ? -0.778 11.297 17.391 1 97.38 70 ARG B C 1
ATOM 1607 O O . ARG B 1 70 ? -0.584 11.531 18.594 1 97.38 70 ARG B O 1
ATOM 1614 N N . ASP B 1 71 ? -1.96 11.078 16.891 1 95.94 71 ASP B N 1
ATOM 1615 C CA . ASP B 1 71 ? -3.133 10.898 17.734 1 95.94 71 ASP B CA 1
ATOM 1616 C C . ASP B 1 71 ? -3.059 9.57 18.5 1 95.94 71 ASP B C 1
ATOM 1618 O O . ASP B 1 71 ? -2.885 8.516 17.891 1 95.94 71 ASP B O 1
ATOM 1622 N N . GLU B 1 72 ? -3.223 9.57 19.812 1 91.94 72 GLU B N 1
ATOM 1623 C CA . GLU B 1 72 ? -3.029 8.391 20.656 1 91.94 72 GLU B CA 1
ATOM 1624 C C . GLU B 1 72 ? -4.164 7.387 20.453 1 91.94 72 GLU B C 1
ATOM 1626 O O . GLU B 1 72 ? -3.963 6.18 20.625 1 91.94 72 GLU B O 1
ATOM 1631 N N . GLN B 1 73 ? -5.332 7.859 20.125 1 90.56 73 GLN B N 1
ATOM 1632 C CA . GLN B 1 73 ? -6.496 6.984 20.016 1 90.56 73 GLN B CA 1
ATOM 1633 C C . GLN B 1 73 ? -6.496 6.238 18.688 1 90.56 73 GLN B C 1
ATOM 1635 O O . GLN B 1 73 ? -6.699 5.023 18.641 1 90.56 73 GLN B O 1
ATOM 1640 N N . THR B 1 74 ? -6.184 6.879 17.594 1 90.94 74 THR B N 1
ATOM 1641 C CA . THR B 1 74 ? -6.316 6.277 16.266 1 90.94 74 THR B CA 1
ATOM 1642 C C . THR B 1 74 ? -4.945 5.922 15.695 1 90.94 74 THR B C 1
ATOM 1644 O O . THR B 1 74 ? -4.852 5.148 14.742 1 90.94 74 THR B O 1
ATOM 1647 N N . GLY B 1 75 ? -3.844 6.504 16.281 1 93.31 75 GLY B N 1
ATOM 1648 C CA . GLY B 1 75 ? -2.518 6.328 15.719 1 93.31 75 GLY B CA 1
ATOM 1649 C C . GLY B 1 75 ? -2.258 7.223 14.516 1 93.31 75 GLY B C 1
ATOM 1650 O O . GLY B 1 75 ? -1.173 7.184 13.93 1 93.31 75 GLY B O 1
ATOM 1651 N N . ALA B 1 76 ? -3.182 8.094 14.141 1 97.19 76 ALA B N 1
ATOM 1652 C CA . ALA B 1 76 ? -3.049 8.977 12.984 1 97.19 76 ALA B CA 1
ATOM 1653 C C . ALA B 1 76 ? -2.029 10.078 13.242 1 97.19 76 ALA B C 1
ATOM 1655 O O . ALA B 1 76 ? -1.959 10.617 14.352 1 97.19 76 ALA B O 1
ATOM 1656 N N . VAL B 1 77 ? -1.209 10.375 12.258 1 98.31 77 VAL B N 1
ATOM 1657 C CA . VAL B 1 77 ? -0.364 11.562 12.266 1 98.31 77 VAL B CA 1
ATOM 1658 C C . VAL B 1 77 ? -1.164 12.773 11.781 1 98.31 77 VAL B C 1
ATOM 1660 O O . VAL B 1 77 ? -1.612 12.805 10.633 1 98.31 77 VAL B O 1
ATOM 1663 N N . VAL B 1 78 ? -1.339 13.758 12.672 1 98.5 78 VAL B N 1
ATOM 1664 C CA . VAL B 1 78 ? -2.312 14.812 12.391 1 98.5 78 VAL B CA 1
ATOM 1665 C C . VAL B 1 78 ? -1.641 16.172 12.5 1 98.5 78 VAL B C 1
ATOM 1667 O O . VAL B 1 78 ? -0.703 16.359 13.281 1 98.5 78 VAL B O 1
ATOM 1670 N N . ILE B 1 79 ? -2.164 17.141 11.719 1 98.44 79 ILE B N 1
ATOM 1671 C CA . ILE B 1 79 ? -1.703 18.516 11.773 1 98.44 79 ILE B CA 1
ATOM 1672 C C . ILE B 1 79 ? -2.621 19.344 12.68 1 98.44 79 ILE B C 1
ATOM 1674 O O . ILE B 1 79 ? -3.846 19.297 12.523 1 98.44 79 ILE B O 1
ATOM 1678 N N . ASP B 1 80 ? -2.021 19.984 13.695 1 97.88 80 ASP B N 1
ATOM 1679 C CA . ASP B 1 80 ? -2.723 21.016 14.461 1 97.88 80 ASP B CA 1
ATOM 1680 C C . ASP B 1 80 ? -2.764 22.344 13.703 1 97.88 80 ASP B C 1
ATOM 1682 O O . ASP B 1 80 ? -1.759 23.047 13.625 1 97.88 80 ASP B O 1
ATOM 1686 N N . GLU B 1 81 ? -3.939 22.625 13.25 1 95.81 81 GLU B N 1
ATOM 1687 C CA . GLU B 1 81 ? -4.102 23.812 12.398 1 95.81 81 GLU B CA 1
ATOM 1688 C C . GLU B 1 81 ? -3.709 25.078 13.141 1 95.81 81 GLU B C 1
ATOM 1690 O O . GLU B 1 81 ? -3.205 26.031 12.531 1 95.81 81 GLU B O 1
ATOM 1695 N N . ASN B 1 82 ? -3.889 25.141 14.398 1 96.88 82 ASN B N 1
ATOM 1696 C CA . ASN B 1 82 ? -3.598 26.344 15.18 1 96.88 82 ASN B CA 1
ATOM 1697 C C . ASN B 1 82 ? -2.094 26.578 15.312 1 96.88 82 ASN B C 1
ATOM 1699 O O . ASN B 1 82 ? -1.65 27.703 15.523 1 96.88 82 ASN B O 1
ATOM 1703 N N . ARG B 1 83 ? -1.34 25.531 15.18 1 98.12 83 ARG B N 1
ATOM 1704 C CA . ARG B 1 83 ? 0.111 25.609 15.312 1 98.12 83 ARG B CA 1
ATOM 1705 C C . ARG B 1 83 ? 0.783 25.703 13.945 1 98.12 83 ARG B C 1
ATOM 1707 O O . ARG B 1 83 ? 1.962 26.047 13.852 1 98.12 83 ARG B O 1
ATOM 1714 N N . CYS B 1 84 ? 0.079 25.406 12.93 1 98.31 84 CYS B N 1
ATOM 1715 C CA . CYS B 1 84 ? 0.626 25.422 11.578 1 98.31 84 CYS B CA 1
ATOM 1716 C C . CYS B 1 84 ? 0.989 26.844 11.156 1 98.31 84 CYS B C 1
ATOM 1718 O O . CYS B 1 84 ? 0.166 27.75 11.258 1 98.31 84 CYS B O 1
ATOM 1720 N N . ILE B 1 85 ? 2.217 27.016 10.602 1 98.25 85 ILE B N 1
ATOM 1721 C CA . ILE B 1 85 ? 2.646 28.359 10.203 1 98.25 85 ILE B CA 1
ATOM 1722 C C . ILE B 1 85 ? 2.672 28.453 8.68 1 98.25 85 ILE B C 1
ATOM 1724 O O . ILE B 1 85 ? 3.283 29.359 8.117 1 98.25 85 ILE B O 1
ATOM 1728 N N . SER B 1 86 ? 2.199 27.484 7.973 1 98.12 86 SER B N 1
ATOM 1729 C CA . SER B 1 86 ? 1.968 27.469 6.531 1 98.12 86 SER B CA 1
ATOM 1730 C C . SER B 1 86 ? 3.283 27.516 5.758 1 98.12 86 SER B C 1
ATOM 1732 O O . SER B 1 86 ? 3.359 28.109 4.688 1 98.12 86 SER B O 1
ATOM 1734 N N . CYS B 1 87 ? 4.391 26.938 6.301 1 98.06 87 CYS B N 1
ATOM 1735 C CA . CYS B 1 87 ? 5.684 26.984 5.629 1 98.06 87 CYS B CA 1
ATOM 1736 C C . CYS B 1 87 ? 5.723 26 4.457 1 98.06 87 CYS B C 1
ATOM 1738 O O . CYS B 1 87 ? 6.465 26.203 3.498 1 98.06 87 CYS B O 1
ATOM 1740 N N . GLY B 1 88 ? 5.02 24.828 4.551 1 98.12 88 GLY B N 1
ATOM 1741 C CA . GLY B 1 88 ? 4.871 23.938 3.412 1 98.12 88 GLY B CA 1
ATOM 1742 C C . GLY B 1 88 ? 5.906 22.812 3.387 1 98.12 88 GLY B C 1
ATOM 1743 O O . GLY B 1 88 ? 5.848 21.938 2.531 1 98.12 88 GLY B O 1
ATOM 1744 N N . LEU B 1 89 ? 6.805 22.719 4.316 1 98.31 89 LEU B N 1
ATOM 1745 C CA . LEU B 1 89 ? 7.844 21.703 4.32 1 98.31 89 LEU B CA 1
ATOM 1746 C C . LEU B 1 89 ? 7.23 20.297 4.398 1 98.31 89 LEU B C 1
ATOM 1748 O O . LEU B 1 89 ? 7.707 19.375 3.742 1 98.31 89 LEU B O 1
ATOM 1752 N N . CYS B 1 90 ? 6.168 20.188 5.188 1 98.31 90 CYS B N 1
ATOM 1753 C CA . CYS B 1 90 ? 5.516 18.891 5.34 1 98.31 90 CYS B CA 1
ATOM 1754 C C . CYS B 1 90 ? 5.035 18.359 3.996 1 98.31 90 CYS B C 1
ATOM 1756 O O . CYS B 1 90 ? 5.242 17.188 3.678 1 98.31 90 CYS B O 1
ATOM 1758 N N . ALA B 1 91 ? 4.406 19.188 3.186 1 97.94 91 ALA B N 1
ATOM 1759 C CA . ALA B 1 91 ? 3.934 18.797 1.86 1 97.94 91 ALA B CA 1
ATOM 1760 C C . ALA B 1 91 ? 5.102 18.469 0.936 1 97.94 91 ALA B C 1
ATOM 1762 O O . ALA B 1 91 ? 5.039 17.5 0.165 1 97.94 91 ALA B O 1
ATOM 1763 N N . GLN B 1 92 ? 6.125 19.25 1.014 1 96.56 92 GLN B N 1
ATOM 1764 C CA . GLN B 1 92 ? 7.289 19.078 0.154 1 96.56 92 GLN B CA 1
ATOM 1765 C C . GLN B 1 92 ? 7.969 17.734 0.413 1 96.56 92 GLN B C 1
ATOM 1767 O O . GLN B 1 92 ? 8.453 17.094 -0.518 1 96.56 92 GLN B O 1
ATOM 1772 N N . TYR B 1 93 ? 7.988 17.281 1.648 1 95.62 93 TYR B N 1
ATOM 1773 C CA . TYR B 1 93 ? 8.781 16.109 2.006 1 95.62 93 TYR B CA 1
ATOM 1774 C C . TYR B 1 93 ? 7.914 14.867 2.098 1 95.62 93 TYR B C 1
ATOM 1776 O O . TYR B 1 93 ? 8.414 13.766 2.355 1 95.62 93 TYR B O 1
ATOM 1784 N N . CYS B 1 94 ? 6.625 14.914 1.869 1 95.94 94 CYS B N 1
ATOM 1785 C CA . CYS B 1 94 ? 5.762 13.742 1.831 1 95.94 94 CYS B CA 1
ATOM 1786 C C . CYS B 1 94 ? 5.926 12.984 0.517 1 95.94 94 CYS B C 1
ATOM 1788 O O . CYS B 1 94 ? 5.559 13.492 -0.544 1 95.94 94 CYS B O 1
ATOM 1790 N N . PRO B 1 95 ? 6.41 11.797 0.668 1 93.19 95 PRO B N 1
ATOM 1791 C CA . PRO B 1 95 ? 6.633 11.055 -0.575 1 93.19 95 PRO B CA 1
ATOM 1792 C C . PRO B 1 95 ? 5.336 10.75 -1.322 1 93.19 95 PRO B C 1
ATOM 1794 O O . PRO B 1 95 ? 5.359 10.492 -2.529 1 93.19 95 PRO B O 1
ATOM 1797 N N . LEU B 1 96 ? 4.191 10.719 -0.639 1 94.69 96 LEU B N 1
ATOM 1798 C CA . LEU B 1 96 ? 2.928 10.32 -1.252 1 94.69 96 LEU B CA 1
ATOM 1799 C C . LEU B 1 96 ? 2.195 11.531 -1.822 1 94.69 96 LEU B C 1
ATOM 1801 O O . LEU B 1 96 ? 1.234 11.383 -2.58 1 94.69 96 LEU B O 1
ATOM 1805 N N . GLY B 1 97 ? 2.594 12.727 -1.47 1 94.81 97 GLY B N 1
ATOM 1806 C CA . GLY B 1 97 ? 1.994 13.93 -2.018 1 94.81 97 GLY B CA 1
ATOM 1807 C C . GLY B 1 97 ? 0.546 14.117 -1.605 1 94.81 97 GLY B C 1
ATOM 1808 O O . GLY B 1 97 ? -0.282 14.555 -2.408 1 94.81 97 GLY B O 1
ATOM 1809 N N . VAL B 1 98 ? 0.238 13.766 -0.34 1 97.44 98 VAL B N 1
ATOM 1810 C CA . VAL B 1 98 ? -1.168 13.797 0.049 1 97.44 98 VAL B CA 1
ATOM 1811 C C . VAL B 1 98 ? -1.37 14.828 1.159 1 97.44 98 VAL B C 1
ATOM 1813 O O . VAL B 1 98 ? -2.264 14.68 1.997 1 97.44 98 VAL B O 1
ATOM 1816 N N . ILE B 1 99 ? -0.498 15.797 1.278 1 97.81 99 ILE B N 1
ATOM 1817 C CA . ILE B 1 99 ? -0.659 16.969 2.129 1 97.81 99 ILE B CA 1
ATOM 1818 C C . ILE B 1 99 ? -0.96 18.188 1.267 1 97.81 99 ILE B C 1
ATOM 1820 O O . ILE B 1 99 ? -0.217 18.5 0.332 1 97.81 99 ILE B O 1
ATOM 1824 N N . ILE B 1 100 ? -2.033 18.875 1.605 1 96.94 100 ILE B N 1
ATOM 1825 C CA . ILE B 1 100 ? -2.438 19.969 0.73 1 96.94 100 ILE B CA 1
ATOM 1826 C C . ILE B 1 100 ? -2.496 21.266 1.525 1 96.94 100 ILE B C 1
ATOM 1828 O O . ILE B 1 100 ? -2.539 21.25 2.758 1 96.94 100 ILE B O 1
ATOM 1832 N N . ARG B 1 101 ? -2.41 22.328 0.734 1 95.94 101 ARG B N 1
ATOM 1833 C CA . ARG B 1 101 ? -2.689 23.641 1.293 1 95.94 101 ARG B CA 1
ATOM 1834 C C . ARG B 1 101 ? -4.176 23.969 1.218 1 95.94 101 ARG B C 1
ATOM 1836 O O . ARG B 1 101 ? -4.758 24 0.13 1 95.94 101 ARG B O 1
ATOM 1843 N N . HIS B 1 102 ? -4.773 24.156 2.43 1 93 102 HIS B N 1
ATOM 1844 C CA . HIS B 1 102 ? -6.188 24.516 2.475 1 93 102 HIS B CA 1
ATOM 1845 C C . HIS B 1 102 ? -6.457 25.812 1.733 1 93 102 HIS B C 1
ATOM 1847 O O . HIS B 1 102 ? -5.797 26.828 1.983 1 93 102 HIS B O 1
ATOM 1853 N N . PRO B 1 103 ? -7.457 25.766 0.844 1 89.38 103 PRO B N 1
ATOM 1854 C CA . PRO B 1 103 ? -7.648 26.938 -0.017 1 89.38 103 PRO B CA 1
ATOM 1855 C C . PRO B 1 103 ? -8.117 28.172 0.755 1 89.38 103 PRO B C 1
ATOM 1857 O O . PRO B 1 103 ? -7.789 29.297 0.387 1 89.38 103 PRO B O 1
ATOM 1860 N N . GLU B 1 104 ? -8.836 28.047 1.781 1 89.06 104 GLU B N 1
ATOM 1861 C CA . GLU B 1 104 ? -9.406 29.188 2.5 1 89.06 104 GLU B CA 1
ATOM 1862 C C . GLU B 1 104 ? -8.492 29.625 3.641 1 89.06 104 GLU B C 1
ATOM 1864 O O . GLU B 1 104 ? -8.148 30.812 3.74 1 89.06 104 GLU B O 1
ATOM 1869 N N . SER B 1 105 ? -7.996 28.703 4.5 1 90.88 105 SER B N 1
ATOM 1870 C CA . SER B 1 105 ? -7.234 29.062 5.691 1 90.88 105 SER B CA 1
ATOM 1871 C C . SER B 1 105 ? -5.75 29.219 5.371 1 90.88 105 SER B C 1
ATOM 1873 O O . SER B 1 105 ? -4.992 29.766 6.168 1 90.88 105 SER B O 1
ATOM 1875 N N . ASP B 1 106 ? -5.297 28.719 4.211 1 94.44 106 ASP B N 1
ATOM 1876 C CA . ASP B 1 106 ? -3.906 28.734 3.768 1 94.44 106 ASP B CA 1
ATOM 1877 C C . ASP B 1 106 ? -3.041 27.828 4.633 1 94.44 106 ASP B C 1
ATOM 1879 O O . ASP B 1 106 ? -1.824 27.75 4.449 1 94.44 106 ASP B O 1
ATOM 1883 N N . LYS B 1 107 ? -3.688 27.172 5.574 1 96.44 107 LYS B N 1
ATOM 1884 C CA . LYS B 1 107 ? -2.986 26.188 6.395 1 96.44 107 LYS B CA 1
ATOM 1885 C C . LYS B 1 107 ? -2.887 24.844 5.68 1 96.44 107 LYS B C 1
ATOM 1887 O O . LYS B 1 107 ? -3.639 24.578 4.738 1 96.44 107 LYS B O 1
ATOM 1892 N N . TYR B 1 108 ? -1.903 24.094 6.059 1 97.5 108 TYR B N 1
ATOM 1893 C CA . TYR B 1 108 ? -1.768 22.781 5.449 1 97.5 108 TYR B CA 1
ATOM 1894 C C . TYR B 1 108 ? -2.639 21.766 6.164 1 97.5 108 TYR B C 1
ATOM 1896 O O . TYR B 1 108 ? -2.881 21.875 7.367 1 97.5 108 TYR B O 1
ATOM 1904 N N . ALA B 1 109 ? -3.141 20.828 5.359 1 97.19 109 ALA B N 1
ATOM 1905 C CA . ALA B 1 109 ? -4.023 19.766 5.852 1 97.19 109 ALA B CA 1
ATOM 1906 C C . ALA B 1 109 ? -3.621 18.406 5.289 1 97.19 109 ALA B C 1
ATOM 1908 O O . ALA B 1 109 ? -3.131 18.312 4.16 1 97.19 109 ALA B O 1
ATOM 1909 N N . LYS B 1 110 ? -3.83 17.344 6.086 1 98 110 LYS B N 1
ATOM 1910 C CA . LYS B 1 110 ? -3.639 15.961 5.672 1 98 110 LYS B CA 1
ATOM 1911 C C . LYS B 1 110 ? -4.645 15.047 6.352 1 98 110 LYS B C 1
ATOM 1913 O O . LYS B 1 110 ? -5.375 15.469 7.25 1 98 110 LYS B O 1
ATOM 1918 N N . CYS B 1 111 ? -4.664 13.82 5.875 1 98.25 111 CYS B N 1
ATOM 1919 C CA . CYS B 1 111 ? -5.582 12.828 6.418 1 98.25 111 CYS B CA 1
ATOM 1920 C C . CYS B 1 111 ? -5.426 12.711 7.93 1 98.25 111 CYS B C 1
ATOM 1922 O O . CYS B 1 111 ? -4.309 12.695 8.445 1 98.25 111 CYS B O 1
ATOM 1924 N N . ASP B 1 112 ? -6.531 12.68 8.609 1 97.81 112 ASP B N 1
ATOM 1925 C CA . ASP B 1 112 ? -6.551 12.422 10.047 1 97.81 112 ASP B CA 1
ATOM 1926 C C . ASP B 1 112 ? -7.426 11.211 10.375 1 97.81 112 ASP B C 1
ATOM 1928 O O . ASP B 1 112 ? -7.91 11.07 11.5 1 97.81 112 ASP B O 1
ATOM 1932 N N . LEU B 1 113 ? -7.715 10.391 9.406 1 97.5 113 LEU B N 1
ATOM 1933 C CA . LEU B 1 113 ? -8.539 9.188 9.492 1 97.5 113 LEU B CA 1
ATOM 1934 C C . LEU B 1 113 ? -9.953 9.531 9.961 1 97.5 113 LEU B C 1
ATOM 1936 O O . LEU B 1 113 ? -10.68 8.664 10.445 1 97.5 113 LEU B O 1
ATOM 1940 N N . CYS B 1 114 ? -10.305 10.82 9.852 1 96.75 114 CYS B N 1
ATOM 1941 C CA . CYS B 1 114 ? -11.625 11.312 10.25 1 96.75 114 CYS B CA 1
ATOM 1942 C C . CYS B 1 114 ? -12 10.797 11.633 1 96.75 114 CYS B C 1
ATOM 1944 O O . CYS B 1 114 ? -13.117 10.328 11.844 1 96.75 114 CYS B O 1
ATOM 1946 N N . GLY B 1 115 ? -11.031 10.836 12.539 1 93.31 115 GLY B N 1
ATOM 1947 C CA . GLY B 1 115 ? -11.289 10.391 13.898 1 93.31 115 GLY B CA 1
ATOM 1948 C C . GLY B 1 115 ? -11.562 8.898 13.992 1 93.31 115 GLY B C 1
ATOM 1949 O O . GLY B 1 115 ? -12.148 8.43 14.977 1 93.31 115 GLY B O 1
ATOM 1950 N N . GLY B 1 116 ? -11.273 8.141 13.008 1 93.62 116 GLY B N 1
ATOM 1951 C CA . GLY B 1 116 ? -11.477 6.699 13.023 1 93.62 116 GLY B CA 1
ATOM 1952 C C . GLY B 1 116 ? -12.625 6.25 12.141 1 93.62 116 GLY B C 1
ATOM 1953 O O . GLY B 1 116 ? -12.875 5.051 12 1 93.62 116 GLY B O 1
ATOM 1954 N N . HIS B 1 117 ? -13.32 7.168 11.539 1 95.44 117 HIS B N 1
ATOM 1955 C CA . HIS B 1 117 ? -14.438 6.902 10.633 1 95.44 117 HIS B CA 1
ATOM 1956 C C . HIS B 1 117 ? -14.219 7.582 9.281 1 95.44 117 HIS B C 1
ATOM 1958 O O . HIS B 1 117 ? -14.977 8.484 8.914 1 95.44 117 HIS B O 1
ATOM 1964 N N . PRO B 1 118 ? -13.211 7.117 8.586 1 97.5 118 PRO B N 1
ATOM 1965 C CA . PRO B 1 118 ? -12.867 7.789 7.332 1 97.5 118 PRO B CA 1
ATOM 1966 C C . PRO B 1 118 ? -14.031 7.844 6.352 1 97.5 118 PRO B C 1
ATOM 1968 O O . PRO B 1 118 ? -14.547 6.805 5.938 1 97.5 118 PRO B O 1
ATOM 1971 N N . LEU B 1 119 ? -14.383 9.023 5.926 1 98.06 119 LEU B N 1
ATOM 1972 C CA . LEU B 1 119 ? -15.516 9.242 5.039 1 98.06 119 LEU B CA 1
ATOM 1973 C C . LEU B 1 119 ? -15.227 8.688 3.646 1 98.06 119 LEU B C 1
ATOM 1975 O O . LEU B 1 119 ? -16.141 8.234 2.951 1 98.06 119 LEU B O 1
ATOM 1979 N N . CYS B 1 120 ? -13.961 8.734 3.264 1 98.38 120 CYS B N 1
ATOM 1980 C CA . CYS B 1 120 ? -13.602 8.195 1.959 1 98.38 120 CYS B CA 1
ATOM 1981 C C . CYS B 1 120 ? -13.891 6.699 1.887 1 98.38 120 CYS B C 1
ATOM 1983 O O . CYS B 1 120 ? -14.281 6.191 0.836 1 98.38 120 CYS B O 1
ATOM 1985 N N . VAL B 1 121 ? -13.625 6.008 2.998 1 98.19 121 VAL B N 1
ATOM 1986 C CA . VAL B 1 121 ? -13.93 4.582 3.07 1 98.19 121 VAL B CA 1
ATOM 1987 C C . VAL B 1 121 ? -15.438 4.371 2.979 1 98.19 121 VAL B C 1
ATOM 1989 O O . VAL B 1 121 ? -15.906 3.516 2.223 1 98.19 121 VAL B O 1
ATOM 1992 N N . GLN B 1 122 ? -16.203 5.172 3.67 1 97.88 122 GLN B N 1
ATOM 1993 C CA . GLN B 1 122 ? -17.656 5.055 3.689 1 97.88 122 GLN B CA 1
ATOM 1994 C C . GLN B 1 122 ? -18.25 5.371 2.32 1 97.88 122 GLN B C 1
ATOM 1996 O O . GLN B 1 122 ? -19.234 4.758 1.911 1 97.88 122 GLN B O 1
ATOM 2001 N N . ALA B 1 123 ? -17.625 6.254 1.619 1 98.19 123 ALA B N 1
ATOM 2002 C CA . ALA B 1 123 ? -18.172 6.746 0.359 1 98.19 123 ALA B CA 1
ATOM 2003 C C . ALA B 1 123 ? -17.812 5.82 -0.797 1 98.19 123 ALA B C 1
ATOM 2005 O O . ALA B 1 123 ? -18.375 5.926 -1.888 1 98.19 123 ALA B O 1
ATOM 2006 N N . CYS B 1 124 ? -16.859 4.938 -0.614 1 98.12 124 CYS B N 1
ATOM 2007 C CA . CYS B 1 124 ? -16.391 4.102 -1.71 1 98.12 124 CYS B CA 1
ATOM 2008 C C . CYS B 1 124 ? -17.422 3.043 -2.08 1 98.12 124 CYS B C 1
ATOM 2010 O O . CYS B 1 124 ? -17.703 2.148 -1.283 1 98.12 124 CYS B O 1
ATOM 2012 N N . PRO B 1 125 ? -17.906 3.064 -3.295 1 97.38 125 PRO B N 1
ATOM 2013 C CA . PRO B 1 125 ? -18.984 2.139 -3.635 1 97.38 125 PRO B CA 1
ATOM 2014 C C . PRO B 1 125 ? -18.5 0.715 -3.879 1 97.38 125 PRO B C 1
ATOM 2016 O O . PRO B 1 125 ? -19.266 -0.239 -3.789 1 97.38 125 PRO B O 1
ATOM 2019 N N . THR B 1 126 ? -17.281 0.521 -4.211 1 96.38 126 THR B N 1
ATOM 2020 C CA . THR B 1 126 ? -16.781 -0.786 -4.617 1 96.38 126 THR B CA 1
ATOM 2021 C C . THR B 1 126 ? -15.938 -1.411 -3.506 1 96.38 126 THR B C 1
ATOM 2023 O O . THR B 1 126 ? -15.461 -2.541 -3.639 1 96.38 126 THR B O 1
ATOM 2026 N N . GLY B 1 127 ? -15.648 -0.696 -2.404 1 95.25 127 GLY B N 1
ATOM 2027 C CA . GLY B 1 127 ? -14.836 -1.209 -1.317 1 95.25 127 GLY B CA 1
ATOM 2028 C C . GLY B 1 127 ? -13.344 -1.155 -1.614 1 95.25 127 GLY B C 1
ATOM 2029 O O . GLY B 1 127 ? -12.562 -1.92 -1.045 1 95.25 127 GLY B O 1
ATOM 2030 N N . ALA B 1 128 ? -12.953 -0.23 -2.535 1 97 128 ALA B N 1
ATOM 2031 C CA . ALA B 1 128 ? -11.547 -0.076 -2.889 1 97 128 ALA B CA 1
ATOM 2032 C C . ALA B 1 128 ? -10.742 0.497 -1.721 1 97 128 ALA B C 1
ATOM 2034 O O . ALA B 1 128 ? -9.516 0.383 -1.685 1 97 128 ALA B O 1
ATOM 2035 N N . LEU B 1 129 ? -11.398 1.127 -0.818 1 97.5 129 LEU B N 1
ATOM 2036 C CA . LEU B 1 129 ? -10.797 1.605 0.424 1 97.5 129 LEU B CA 1
ATOM 2037 C C . LEU B 1 129 ? -11.406 0.894 1.628 1 97.5 129 LEU B C 1
ATOM 2039 O O . LEU B 1 129 ? -12.633 0.737 1.709 1 97.5 129 LEU B O 1
ATOM 2043 N N . GLU B 1 130 ? -10.547 0.471 2.486 1 96.06 130 GLU B N 1
ATOM 2044 C CA . GLU B 1 130 ? -11.039 -0.189 3.691 1 96.06 130 GLU B CA 1
ATOM 2045 C C . GLU B 1 130 ? -10.133 0.104 4.887 1 96.06 130 GLU B C 1
ATOM 2047 O O . GLU B 1 130 ? -8.961 0.445 4.719 1 96.06 130 GLU B O 1
ATOM 2052 N N . ILE B 1 131 ? -10.68 -0.043 6.129 1 95.12 131 ILE B N 1
ATOM 2053 C CA . ILE B 1 131 ? -9.891 0.118 7.348 1 95.12 131 ILE B CA 1
ATOM 2054 C C . ILE B 1 131 ? -9.164 -1.185 7.66 1 95.12 131 ILE B C 1
ATOM 2056 O O . ILE B 1 131 ? -9.734 -2.27 7.551 1 95.12 131 ILE B O 1
ATOM 2060 N N . ALA B 1 132 ? -7.945 -1.062 8 1 94.19 132 ALA B N 1
ATOM 2061 C CA . ALA B 1 132 ? -7.133 -2.207 8.398 1 94.19 132 ALA B CA 1
ATOM 2062 C C . ALA B 1 132 ? -6.398 -1.925 9.703 1 94.19 132 ALA B C 1
ATOM 2064 O O . ALA B 1 132 ? -6.25 -0.768 10.109 1 94.19 132 ALA B O 1
ATOM 2065 N N . TYR B 1 133 ? -6.02 -3.055 10.375 1 91.19 133 TYR B N 1
ATOM 2066 C CA . TYR B 1 133 ? -5.344 -2.969 11.664 1 91.19 133 TYR B CA 1
ATOM 2067 C C . TYR B 1 133 ? -4.062 -3.799 11.664 1 91.19 133 TYR B C 1
ATOM 2069 O O . TYR B 1 133 ? -3.988 -4.832 11 1 91.19 133 TYR B O 1
ATOM 2077 N N . THR B 1 134 ? -3.059 -3.359 12.242 1 84.25 134 THR B N 1
ATOM 2078 C CA . THR B 1 134 ? -1.831 -4.137 12.367 1 84.25 134 THR B CA 1
ATOM 2079 C C . THR B 1 134 ? -1.814 -4.926 13.672 1 84.25 134 THR B C 1
ATOM 2081 O O . THR B 1 134 ? -2.402 -4.496 14.672 1 84.25 134 THR B O 1
ATOM 2084 N N . GLY B 1 135 ? -1.746 -6.469 13.672 1 67.69 135 GLY B N 1
ATOM 2085 C CA . GLY B 1 135 ? -1.788 -7.535 14.664 1 67.69 135 GLY B CA 1
ATOM 2086 C C . GLY B 1 135 ? -1.607 -7.035 16.078 1 67.69 135 GLY B C 1
ATOM 2087 O O . GLY B 1 135 ? -2.098 -7.652 17.031 1 67.69 135 GLY B O 1
ATOM 2088 N N . GLY B 1 136 ? -0.559 -6.254 16.484 1 51.66 136 GLY B N 1
ATOM 2089 C CA . GLY B 1 136 ? -0.57 -6.156 17.938 1 51.66 136 GLY B CA 1
ATOM 2090 C C . GLY B 1 136 ? -1.888 -5.645 18.484 1 51.66 136 GLY B C 1
ATOM 2091 O O . GLY B 1 136 ? -2.09 -5.629 19.703 1 51.66 136 GLY B O 1
ATOM 2092 N N . ASP B 1 137 ? -2.604 -5.02 17.891 1 42.03 137 ASP B N 1
ATOM 2093 C CA . ASP B 1 137 ? -3.695 -4.32 18.547 1 42.03 137 ASP B CA 1
ATOM 2094 C C . ASP B 1 137 ? -4.859 -5.266 18.844 1 42.03 137 ASP B C 1
ATOM 2096 O O . ASP B 1 137 ? -5.82 -4.891 19.516 1 42.03 137 ASP B O 1
ATOM 2100 N N . HIS B 1 138 ? -5.172 -6.246 18.172 1 37.59 138 HIS B N 1
ATOM 2101 C CA . HIS B 1 138 ? -6.367 -6.926 18.656 1 37.59 138 HIS B CA 1
ATOM 2102 C C . HIS B 1 138 ? -6.059 -7.777 19.891 1 37.59 138 HIS B C 1
ATOM 2104 O O . HIS B 1 138 ? -6.824 -8.68 20.219 1 37.59 138 HIS B O 1
ATOM 2110 N N . ALA B 1 139 ? -5.141 -7.617 20.656 1 27.17 139 ALA B N 1
ATOM 2111 C CA . ALA B 1 139 ? -5.363 -8.289 21.938 1 27.17 139 ALA B CA 1
ATOM 2112 C C . ALA B 1 139 ? -6.555 -7.676 22.672 1 27.17 139 ALA B C 1
ATOM 2114 O O . ALA B 1 139 ? -6.781 -6.465 22.609 1 27.17 139 ALA B O 1
#

pLDDT: mean 92.98, std 10.88, range [26.69, 98.81]